Protein AF-A0A8H7L2B5-F1 (afdb_monomer_lite)

Sequence (364 aa):
MVVLREILERISIPSGLNPLDAPEAPASLAQCYTIPYGGFGFISHVLTLYTMYCNASRRRWYAPWMEPKPPKKPGLLERTTPSICKWLYRIIALWAKIAITFALSIYTIYRCHGAYRLLAVWKMMLSCFDGASEGLFEYHKPGKMGTFDKAFFVFQWILLFLPGVGAGIAGIYKLAREYWDESHTLHTVTWVFVGVFSAMVFVTSVAVTIYTLKPRTAKAEVAQEKRNSSSSTHSDDEKRASAADPQAAESQAAGAPPTAVQQEVEALKEDDANPGRLAAVLGLAGGWESLENKAGLNDPGFFKHFVKITVLVLGISLIIAYVLGTAYADWMIGIAAGNVVGVPHERVLGGIYFAAKHLSMLLF

Secondary structure (DSSP, 8-state):
-HHHHHHHHHHS--TTS-TTSS----HHHHHT--S--HHHHHHHHHHHHHHHHHHHTT--TT-TTS--PPPPPPPHHHHHS-HHHHHHHHHHHHHHHHHHHHHHHHHHHHH--HHHHHHHHHHHHHHHHHHHHHHHHHHSPTT---HHHHHHHHHHIIIIIHHHHHHHHHHHHHHHHHHTTT-HHHHHHHHHHHHHHHHHHHHHHHHHHHHHHS---THHHHHHHHHHHHHHTTTTTS--S------------PPPPPPHHHHHHHHTTS-TT-HHHHHHHHHHHHHHHHHHHHHTTTSHHHHHHHHHHHHHHHHHHHHHHHHHHHHHHHHHHHHHTT-TT---SSHHHHHHHHHHHTHHHHH-

Structure (mmCIF, N/CA/C/O backbone):
data_AF-A0A8H7L2B5-F1
#
_entry.id   AF-A0A8H7L2B5-F1
#
loop_
_atom_site.group_PDB
_atom_site.id
_atom_site.type_symbol
_atom_site.label_atom_id
_atom_site.label_alt_id
_atom_site.label_comp_id
_atom_site.label_asym_id
_atom_site.label_entity_id
_atom_site.label_seq_id
_atom_site.pdbx_PDB_ins_code
_atom_site.Cartn_x
_atom_site.Cartn_y
_atom_site.Cartn_z
_atom_site.occupancy
_atom_site.B_iso_or_equiv
_atom_site.auth_seq_id
_atom_site.auth_comp_id
_atom_site.auth_asym_id
_atom_site.auth_atom_id
_atom_site.pdbx_PDB_model_num
ATOM 1 N N . MET A 1 1 ? 17.371 -18.603 4.220 1.00 43.69 1 MET A N 1
ATOM 2 C CA . MET A 1 1 ? 17.866 -18.247 2.869 1.00 43.69 1 MET A CA 1
ATOM 3 C C . MET A 1 1 ? 17.738 -19.390 1.861 1.00 43.69 1 MET A C 1
ATOM 5 O O . MET A 1 1 ? 17.339 -19.100 0.746 1.00 43.69 1 MET A O 1
ATOM 9 N N . VAL A 1 2 ? 17.991 -20.658 2.224 1.00 52.06 2 VAL A N 1
ATOM 10 C CA . VAL A 1 2 ? 17.875 -21.815 1.299 1.00 52.06 2 VAL A CA 1
ATOM 11 C C . VAL A 1 2 ? 16.468 -21.973 0.705 1.00 52.06 2 VAL A C 1
ATOM 13 O O . VAL A 1 2 ? 16.333 -22.034 -0.506 1.00 52.06 2 VAL A O 1
ATOM 16 N N . VAL A 1 3 ? 15.417 -21.900 1.527 1.00 50.34 3 VAL A N 1
ATOM 17 C CA . VAL A 1 3 ? 14.020 -22.021 1.056 1.00 50.34 3 VAL A CA 1
ATOM 18 C C . VAL A 1 3 ? 13.619 -20.886 0.106 1.00 50.34 3 VAL A C 1
ATOM 20 O O . VAL A 1 3 ? 12.914 -21.114 -0.866 1.00 50.34 3 VAL A O 1
ATOM 23 N N . LEU A 1 4 ? 14.101 -19.660 0.342 1.00 43.94 4 LEU A N 1
ATOM 24 C CA . LEU A 1 4 ? 13.825 -18.531 -0.552 1.00 43.94 4 LEU A CA 1
ATOM 25 C C . LEU A 1 4 ? 14.537 -18.709 -1.898 1.00 43.94 4 LEU A C 1
ATOM 27 O O . LEU A 1 4 ? 13.957 -18.395 -2.929 1.00 43.94 4 LEU A O 1
ATOM 31 N N . ARG A 1 5 ? 15.766 -19.241 -1.883 1.00 55.47 5 ARG A N 1
ATOM 32 C CA . ARG A 1 5 ? 16.507 -19.600 -3.096 1.00 55.47 5 ARG A CA 1
ATOM 33 C C . ARG A 1 5 ? 15.780 -20.686 -3.884 1.00 55.47 5 ARG A C 1
ATOM 35 O O . ARG A 1 5 ? 15.627 -20.534 -5.082 1.00 55.47 5 ARG A O 1
ATOM 42 N N . GLU A 1 6 ? 15.283 -21.718 -3.213 1.00 58.97 6 GLU A N 1
ATOM 43 C CA . GLU A 1 6 ? 14.577 -22.831 -3.856 1.00 58.97 6 GLU A CA 1
ATOM 44 C C . GLU A 1 6 ? 13.211 -22.401 -4.419 1.00 58.97 6 GLU A C 1
ATOM 46 O O . GLU A 1 6 ? 12.815 -22.823 -5.501 1.00 58.97 6 GLU A O 1
ATOM 51 N N . ILE A 1 7 ? 12.509 -21.492 -3.733 1.00 54.25 7 ILE A N 1
ATOM 52 C CA . ILE A 1 7 ? 11.292 -20.854 -4.252 1.00 54.25 7 ILE A CA 1
ATOM 53 C C . ILE A 1 7 ? 11.625 -19.951 -5.451 1.00 54.25 7 ILE A C 1
ATOM 55 O O . ILE A 1 7 ? 10.918 -19.998 -6.450 1.00 54.25 7 ILE A O 1
ATOM 59 N N . LEU A 1 8 ? 12.713 -19.173 -5.400 1.00 48.88 8 LEU A N 1
ATOM 60 C CA . LEU A 1 8 ? 13.179 -18.352 -6.527 1.00 48.88 8 LEU A CA 1
ATOM 61 C C . LEU A 1 8 ? 13.622 -19.200 -7.733 1.00 48.88 8 LEU A C 1
ATOM 63 O O . LEU A 1 8 ? 13.327 -18.818 -8.859 1.00 48.88 8 LEU A O 1
ATOM 67 N N . GLU A 1 9 ? 14.259 -20.352 -7.509 1.00 60.88 9 GLU A N 1
ATOM 68 C CA . GLU A 1 9 ? 14.670 -21.316 -8.548 1.00 60.88 9 GLU A CA 1
ATOM 69 C C . GLU A 1 9 ? 13.487 -22.118 -9.121 1.00 60.88 9 GLU A C 1
ATOM 71 O O . GLU A 1 9 ? 13.573 -22.641 -10.226 1.00 60.88 9 GLU A O 1
ATOM 76 N N . ARG A 1 10 ? 12.356 -22.209 -8.410 1.00 55.25 10 ARG A N 1
ATOM 77 C CA . ARG A 1 10 ? 11.117 -22.808 -8.945 1.00 55.25 10 ARG A CA 1
ATOM 78 C C . ARG A 1 10 ? 10.178 -21.789 -9.590 1.00 55.25 10 ARG A C 1
ATOM 80 O O . ARG A 1 10 ? 9.380 -22.166 -10.441 1.00 55.25 10 ARG A O 1
ATOM 87 N N . ILE A 1 11 ? 10.263 -20.517 -9.193 1.00 50.03 11 ILE A N 1
ATOM 88 C CA . ILE A 1 11 ? 9.547 -19.396 -9.827 1.00 50.03 11 ILE A CA 1
ATOM 89 C C . ILE A 1 11 ? 10.318 -18.861 -11.040 1.00 50.03 11 ILE A C 1
ATOM 91 O O . ILE A 1 11 ? 9.715 -18.201 -11.886 1.00 50.03 11 ILE A O 1
ATOM 95 N N . SER A 1 12 ? 11.619 -19.153 -11.177 1.00 45.91 12 SER A N 1
ATOM 96 C CA . SER A 1 12 ? 12.317 -18.941 -12.442 1.00 45.91 12 SER A CA 1
ATOM 97 C C . SER A 1 12 ? 11.640 -19.795 -13.507 1.00 45.91 12 SER A C 1
ATOM 99 O O . SER A 1 12 ? 11.831 -21.008 -13.577 1.00 45.91 12 SER A O 1
ATOM 101 N N . ILE A 1 13 ? 10.783 -19.124 -14.275 1.00 47.31 13 ILE A N 1
ATOM 102 C CA . ILE A 1 13 ? 10.099 -19.612 -15.465 1.00 47.31 13 ILE A CA 1
ATOM 103 C C . ILE A 1 13 ? 11.119 -20.426 -16.269 1.00 47.31 13 ILE A C 1
ATOM 105 O O . ILE A 1 13 ? 12.253 -19.957 -16.409 1.00 47.31 13 ILE A O 1
ATOM 109 N N . PRO A 1 14 ? 10.765 -21.631 -16.758 1.00 44.97 14 PRO A N 1
ATOM 110 C CA . PRO A 1 14 ? 11.681 -22.448 -17.537 1.00 44.97 14 PRO A CA 1
ATOM 111 C C . PRO A 1 14 ? 12.318 -21.580 -18.616 1.00 44.97 14 PRO A C 1
ATOM 113 O O . PRO A 1 14 ? 11.620 -20.993 -19.442 1.00 44.97 14 PRO A O 1
ATOM 116 N N . SER A 1 15 ? 13.646 -21.503 -18.590 1.00 49.53 15 SER A N 1
ATOM 117 C CA . SER A 1 15 ? 14.504 -20.712 -19.480 1.00 49.53 15 SER A CA 1
ATOM 118 C C . SER A 1 15 ? 14.433 -21.142 -20.957 1.00 49.53 15 SER A C 1
ATOM 120 O O . SER A 1 15 ? 15.363 -20.898 -21.716 1.00 49.53 15 SER A O 1
ATOM 122 N N . GLY A 1 16 ? 13.364 -21.839 -21.353 1.00 45.31 16 GLY A N 1
ATOM 123 C CA . GLY A 1 16 ? 13.084 -22.314 -22.703 1.00 45.31 16 GLY A CA 1
ATOM 124 C C . GLY A 1 16 ? 12.285 -21.330 -23.559 1.00 45.31 16 GLY A C 1
ATOM 125 O O . GLY A 1 16 ? 12.020 -21.639 -24.714 1.00 45.31 16 GLY A O 1
ATOM 126 N N . LEU A 1 17 ? 11.915 -20.155 -23.038 1.00 44.19 17 LEU A N 1
ATOM 127 C CA . LEU A 1 17 ? 11.623 -19.019 -23.912 1.00 44.19 17 LEU A CA 1
ATOM 128 C C . LEU A 1 17 ? 12.965 -18.537 -24.455 1.00 44.19 17 LEU A C 1
ATOM 130 O O . LEU A 1 17 ? 13.787 -18.025 -23.693 1.00 44.19 17 LEU A O 1
ATOM 134 N N . ASN A 1 18 ? 13.203 -18.763 -25.749 1.00 49.00 18 ASN A N 1
ATOM 135 C CA . ASN A 1 18 ? 14.369 -18.226 -26.434 1.00 49.00 18 ASN A CA 1
ATOM 136 C C . ASN A 1 18 ? 14.456 -16.724 -26.112 1.00 49.00 18 ASN A C 1
ATOM 138 O O . ASN A 1 18 ? 13.503 -15.996 -26.393 1.00 49.00 18 ASN A O 1
ATOM 142 N N . PRO A 1 19 ? 15.581 -16.233 -25.561 1.00 51.97 19 PRO A N 1
ATOM 143 C CA . PRO A 1 19 ? 15.765 -14.809 -25.277 1.00 51.97 19 PRO A CA 1
ATOM 144 C C . PRO A 1 19 ? 15.636 -13.913 -26.522 1.00 51.97 19 PRO A C 1
ATOM 146 O O . PRO A 1 19 ? 15.605 -12.698 -26.391 1.00 51.97 19 PRO A O 1
ATOM 149 N N . LEU A 1 20 ? 15.577 -14.520 -27.711 1.00 51.91 20 LEU A N 1
ATOM 150 C CA . LEU A 1 20 ? 15.405 -13.890 -29.016 1.00 51.91 20 LEU A CA 1
ATOM 151 C C . LEU A 1 20 ? 13.947 -13.573 -29.390 1.00 51.91 20 LEU A C 1
ATOM 153 O O . LEU A 1 20 ? 13.748 -12.805 -30.324 1.00 51.91 20 LEU A O 1
ATOM 157 N N . ASP A 1 21 ? 12.950 -14.128 -28.691 1.00 51.69 21 ASP A N 1
ATOM 158 C CA . ASP A 1 21 ? 11.531 -13.951 -29.053 1.00 51.69 21 ASP A CA 1
ATOM 159 C C . ASP A 1 21 ? 10.798 -12.931 -28.166 1.00 51.69 21 ASP A C 1
ATOM 161 O O . ASP A 1 21 ? 9.653 -12.571 -28.443 1.00 51.69 21 ASP A O 1
ATOM 165 N N . ALA A 1 22 ? 11.441 -12.441 -27.100 1.00 50.19 22 ALA A N 1
ATOM 166 C CA . ALA A 1 22 ? 10.951 -11.257 -26.413 1.00 50.19 22 ALA A CA 1
ATOM 167 C C . ALA A 1 22 ? 11.341 -10.042 -27.268 1.00 50.19 22 ALA A C 1
ATOM 169 O O . ALA A 1 22 ? 12.532 -9.898 -27.559 1.00 50.19 22 ALA A O 1
ATOM 170 N N . PRO A 1 23 ? 10.398 -9.171 -27.674 1.00 48.97 23 PRO A N 1
ATOM 171 C CA . PRO A 1 23 ? 10.771 -7.888 -28.250 1.00 48.97 23 PRO A CA 1
ATOM 172 C C . PRO A 1 23 ? 11.789 -7.250 -27.307 1.00 48.97 23 PRO A C 1
ATOM 174 O O . PRO A 1 23 ? 11.582 -7.258 -26.089 1.00 48.97 23 PRO A O 1
ATOM 177 N N . GLU A 1 24 ? 12.924 -6.791 -27.846 1.00 50.09 24 GLU A N 1
ATOM 178 C CA . GLU A 1 24 ? 13.923 -6.041 -27.089 1.00 50.09 24 GLU A CA 1
ATOM 179 C C . GLU A 1 24 ? 13.272 -4.735 -26.625 1.00 50.09 24 GLU A C 1
ATOM 181 O O . GLU A 1 24 ? 13.478 -3.659 -27.185 1.00 50.09 24 GLU A O 1
ATOM 186 N N . ALA A 1 25 ? 12.454 -4.827 -25.578 1.00 53.19 25 ALA A N 1
ATOM 187 C CA . ALA A 1 25 ? 12.104 -3.708 -24.746 1.00 53.19 25 ALA A CA 1
ATOM 188 C C . ALA A 1 25 ? 13.444 -3.084 -24.377 1.00 53.19 25 ALA A C 1
ATOM 190 O O . ALA A 1 25 ? 14.306 -3.802 -23.854 1.00 53.19 25 ALA A O 1
ATOM 191 N N . PRO A 1 26 ? 13.688 -1.810 -24.721 1.00 60.72 26 PRO A N 1
ATOM 192 C CA . PRO A 1 26 ? 15.012 -1.237 -24.617 1.00 60.72 26 PRO A CA 1
ATOM 193 C C . PRO A 1 26 ? 15.438 -1.363 -23.159 1.00 60.72 26 PRO A C 1
ATOM 195 O O . PRO A 1 26 ? 14.948 -0.639 -22.293 1.00 60.72 26 PRO A O 1
ATOM 198 N N . ALA A 1 27 ? 16.330 -2.318 -22.872 1.00 62.91 27 ALA A N 1
ATOM 199 C CA . ALA A 1 27 ? 16.740 -2.661 -21.512 1.00 62.91 27 ALA A CA 1
ATOM 200 C C . ALA A 1 27 ? 17.286 -1.427 -20.769 1.00 62.91 27 ALA A C 1
ATOM 202 O O . ALA A 1 27 ? 17.284 -1.366 -19.539 1.00 62.91 27 ALA A O 1
ATOM 203 N N . SER A 1 28 ? 17.691 -0.405 -21.529 1.00 70.38 28 SER A N 1
ATOM 204 C CA . SER A 1 28 ? 18.059 0.927 -21.066 1.00 70.38 28 SER A CA 1
ATOM 205 C C . SER A 1 28 ? 16.967 1.640 -20.255 1.00 70.38 28 SER A C 1
ATOM 207 O O . SER A 1 28 ? 17.304 2.390 -19.339 1.00 70.38 28 SER A O 1
ATOM 209 N N . LEU A 1 29 ? 15.677 1.403 -20.518 1.00 68.75 29 LEU A N 1
ATOM 210 C CA . LEU A 1 29 ? 14.587 2.117 -19.849 1.00 68.75 29 LEU A CA 1
ATOM 211 C C . LEU A 1 29 ? 14.371 1.626 -18.409 1.00 68.75 29 LEU A C 1
ATOM 213 O O . LEU A 1 29 ? 14.116 2.431 -17.519 1.00 68.75 29 LEU A O 1
ATOM 217 N N . ALA A 1 30 ? 14.556 0.331 -18.145 1.00 78.94 30 ALA A N 1
ATOM 218 C CA . ALA A 1 30 ? 14.490 -0.218 -16.790 1.00 78.94 30 ALA A CA 1
ATOM 219 C C . ALA A 1 30 ? 15.776 0.020 -15.977 1.00 78.94 30 ALA A C 1
ATOM 221 O O . ALA A 1 30 ? 15.739 0.049 -14.746 1.00 78.94 30 ALA A O 1
ATOM 222 N N . GLN A 1 31 ? 16.917 0.227 -16.645 1.00 87.50 31 GLN A N 1
ATOM 223 C CA . GLN A 1 31 ? 18.208 0.466 -15.987 1.00 87.50 31 GLN A CA 1
ATOM 224 C C . GLN A 1 31 ? 18.253 1.772 -15.182 1.00 87.50 31 GLN A C 1
ATOM 226 O O . GLN A 1 31 ? 19.031 1.868 -14.235 1.00 87.50 31 GLN A O 1
ATOM 231 N N . CYS A 1 32 ? 17.417 2.764 -15.510 1.00 92.88 32 CYS A N 1
ATOM 232 C CA . CYS A 1 32 ? 17.347 4.011 -14.747 1.00 92.88 32 CYS A CA 1
ATOM 233 C C . CYS A 1 32 ? 16.634 3.854 -13.389 1.00 92.88 32 CYS A C 1
ATOM 235 O O . CYS A 1 32 ? 16.792 4.715 -12.520 1.00 92.88 32 CYS A O 1
ATOM 237 N N . TYR A 1 33 ? 15.829 2.797 -13.205 1.00 93.81 33 TYR A N 1
ATOM 238 C CA . TYR A 1 33 ? 14.957 2.636 -12.043 1.00 93.81 33 TYR A CA 1
ATOM 239 C C . TYR A 1 33 ? 15.705 1.957 -10.890 1.00 93.81 33 TYR A C 1
ATOM 241 O O . TYR A 1 33 ? 16.010 0.764 -10.939 1.00 93.81 33 TYR A O 1
ATOM 249 N N . THR A 1 34 ? 16.020 2.720 -9.839 1.00 94.88 34 THR A N 1
ATOM 250 C CA . THR A 1 34 ? 16.876 2.245 -8.733 1.00 94.88 34 THR A CA 1
ATOM 251 C C . THR A 1 34 ? 16.109 1.707 -7.531 1.00 94.88 34 THR A C 1
ATOM 253 O O . THR A 1 34 ? 16.689 1.034 -6.678 1.00 94.88 34 THR A O 1
ATOM 256 N N . ILE A 1 35 ? 14.807 1.981 -7.453 1.00 95.25 35 ILE A N 1
ATOM 257 C CA . ILE A 1 35 ? 13.937 1.509 -6.373 1.00 95.25 35 ILE A CA 1
ATOM 258 C C . ILE A 1 35 ? 13.653 0.011 -6.581 1.00 95.25 35 ILE A C 1
ATOM 260 O O . ILE A 1 35 ? 13.413 -0.391 -7.716 1.00 95.25 35 ILE A O 1
ATOM 264 N N . PRO A 1 36 ? 13.642 -0.829 -5.529 1.00 94.50 36 PRO A N 1
ATOM 265 C CA . PRO A 1 36 ? 13.286 -2.241 -5.655 1.00 94.50 36 PRO A CA 1
ATOM 266 C C . PRO A 1 36 ? 11.904 -2.448 -6.293 1.00 94.50 36 PRO A C 1
ATOM 268 O O . PRO 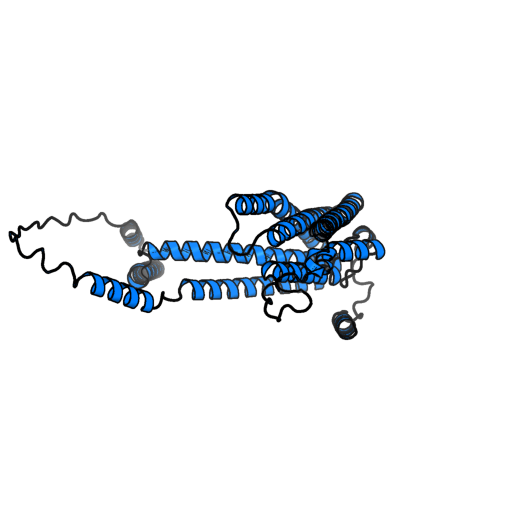A 1 36 ? 10.929 -1.813 -5.890 1.00 94.50 36 PRO A O 1
ATOM 271 N N . TYR A 1 37 ? 11.829 -3.377 -7.242 1.00 95.50 37 TYR A N 1
ATOM 272 C CA . TYR A 1 37 ? 10.611 -3.791 -7.947 1.00 95.50 37 TYR A CA 1
ATOM 273 C C . TYR A 1 37 ? 10.542 -5.323 -8.010 1.00 95.50 37 TYR A C 1
ATOM 275 O O . TYR A 1 37 ? 11.292 -5.997 -7.305 1.00 95.50 37 TYR A O 1
ATOM 283 N N . GLY A 1 38 ? 9.630 -5.893 -8.797 1.00 95.19 38 GLY A N 1
ATOM 284 C CA . GLY A 1 38 ? 9.459 -7.337 -8.953 1.00 95.19 38 GLY A CA 1
ATOM 285 C C . GLY A 1 38 ? 9.248 -8.055 -7.618 1.00 95.19 38 GLY A C 1
ATOM 286 O O . GLY A 1 38 ? 8.590 -7.542 -6.708 1.00 95.19 38 GLY A O 1
ATOM 287 N N . GLY A 1 39 ? 9.864 -9.227 -7.475 1.00 94.62 39 GLY A N 1
ATOM 288 C CA . GLY A 1 39 ? 9.849 -10.002 -6.235 1.00 94.62 39 GLY A CA 1
ATOM 289 C C . GLY A 1 39 ? 10.438 -9.253 -5.031 1.00 94.62 39 GLY A C 1
ATOM 290 O O . GLY A 1 39 ? 9.865 -9.301 -3.942 1.00 94.62 39 GLY A O 1
ATOM 291 N N . PHE A 1 40 ? 11.540 -8.514 -5.203 1.00 94.94 40 PHE A N 1
ATOM 292 C CA . PHE A 1 40 ? 12.141 -7.722 -4.117 1.00 94.94 40 PHE A CA 1
ATOM 293 C C . PHE A 1 40 ? 11.238 -6.576 -3.647 1.00 94.94 40 PHE A C 1
ATOM 295 O O . PHE A 1 40 ? 11.085 -6.360 -2.440 1.00 94.94 40 PHE A O 1
ATOM 302 N N . GLY A 1 41 ? 10.617 -5.862 -4.585 1.00 94.44 41 GLY A N 1
ATOM 303 C CA . GLY A 1 41 ? 9.620 -4.832 -4.305 1.00 94.44 41 GLY A CA 1
ATOM 304 C C . GLY A 1 41 ? 8.421 -5.415 -3.560 1.00 94.44 41 GLY A C 1
ATOM 305 O O . GLY A 1 41 ? 8.047 -4.907 -2.500 1.00 94.44 41 GLY A O 1
ATOM 306 N N . PHE A 1 42 ? 7.899 -6.551 -4.028 1.00 94.75 42 PHE A N 1
ATOM 307 C CA . PHE A 1 42 ? 6.806 -7.262 -3.370 1.00 94.75 42 PHE A CA 1
ATOM 308 C C . PHE A 1 42 ? 7.145 -7.650 -1.922 1.00 94.75 42 PHE A C 1
ATOM 310 O O . PHE A 1 42 ? 6.401 -7.305 -1.002 1.00 94.75 42 PHE A O 1
ATOM 317 N N . ILE A 1 43 ? 8.297 -8.295 -1.694 1.00 94.94 43 ILE A N 1
ATOM 318 C CA . ILE A 1 43 ? 8.771 -8.649 -0.345 1.00 94.94 43 ILE A CA 1
ATOM 319 C C . ILE A 1 43 ? 8.876 -7.395 0.522 1.00 94.94 43 ILE A C 1
ATOM 321 O O . ILE A 1 43 ? 8.446 -7.405 1.676 1.00 94.94 43 ILE A O 1
ATOM 325 N N . SER A 1 44 ? 9.392 -6.296 -0.034 1.00 93.88 44 SER A N 1
ATOM 326 C CA . SER A 1 44 ? 9.445 -5.026 0.679 1.00 93.88 44 SER A CA 1
ATOM 327 C C . SER A 1 44 ? 8.057 -4.539 1.101 1.00 93.88 44 SER A C 1
ATOM 329 O O . SER A 1 44 ? 7.937 -4.018 2.203 1.00 93.88 44 SER A O 1
ATOM 331 N N . HIS A 1 45 ? 7.014 -4.674 0.281 1.00 91.94 45 HIS A N 1
ATOM 332 C CA . HIS A 1 45 ? 5.660 -4.253 0.670 1.00 91.94 45 HIS A CA 1
ATOM 333 C C . HIS A 1 45 ? 5.076 -5.155 1.754 1.00 91.94 45 HIS A C 1
ATOM 335 O O . HIS A 1 45 ? 4.542 -4.648 2.740 1.00 91.94 45 HIS A O 1
ATOM 341 N N . VAL A 1 46 ? 5.242 -6.475 1.631 1.00 92.06 46 VAL A N 1
ATOM 342 C CA . VAL A 1 46 ? 4.808 -7.437 2.658 1.00 92.06 46 VAL A CA 1
ATOM 343 C C . VAL A 1 46 ? 5.456 -7.116 4.004 1.00 92.06 46 VAL A C 1
ATOM 345 O O . VAL A 1 46 ? 4.774 -7.054 5.024 1.00 92.06 46 VAL A O 1
ATOM 348 N N . LEU A 1 47 ? 6.760 -6.843 4.001 1.00 93.56 47 LEU A N 1
ATOM 349 C CA . LEU A 1 47 ? 7.517 -6.460 5.187 1.00 93.56 47 LEU A CA 1
ATOM 350 C C . LEU A 1 47 ? 7.032 -5.138 5.805 1.00 93.56 47 LEU A C 1
ATOM 352 O O . LEU A 1 47 ? 6.897 -5.040 7.027 1.00 93.56 47 LEU A O 1
ATOM 356 N N . THR A 1 48 ? 6.717 -4.134 4.986 1.00 91.50 48 THR A N 1
ATOM 357 C CA . THR A 1 48 ? 6.161 -2.866 5.477 1.00 91.50 48 THR A CA 1
ATOM 358 C C . THR A 1 48 ? 4.795 -3.074 6.131 1.00 91.50 48 THR A C 1
ATOM 360 O O . THR A 1 48 ? 4.594 -2.639 7.263 1.00 91.50 48 THR A O 1
ATOM 363 N N . LEU A 1 49 ? 3.884 -3.810 5.486 1.00 89.62 49 LEU A N 1
ATOM 364 C CA . LEU A 1 49 ? 2.560 -4.111 6.046 1.00 89.62 49 LEU A CA 1
ATOM 365 C C . LEU A 1 49 ? 2.652 -4.929 7.330 1.00 89.62 49 LEU A C 1
ATOM 367 O O . LEU A 1 49 ? 1.948 -4.659 8.301 1.00 89.62 49 LEU A O 1
ATOM 371 N N . TYR A 1 50 ? 3.561 -5.898 7.354 1.00 91.94 50 TYR A N 1
ATOM 372 C CA . TYR A 1 50 ? 3.846 -6.693 8.534 1.00 91.94 50 TYR A CA 1
ATOM 373 C C . TYR A 1 50 ? 4.340 -5.831 9.705 1.00 91.94 50 TYR A C 1
ATOM 375 O O . TYR A 1 50 ? 3.874 -5.991 10.835 1.00 91.94 50 TYR A O 1
ATOM 383 N N . THR A 1 51 ? 5.223 -4.869 9.435 1.00 90.50 51 THR A N 1
ATOM 384 C CA . THR A 1 51 ? 5.731 -3.924 10.442 1.00 90.50 51 THR A CA 1
ATOM 385 C C . THR A 1 51 ? 4.629 -3.007 10.949 1.00 90.50 51 THR A C 1
ATOM 387 O O . THR A 1 51 ? 4.471 -2.856 12.159 1.00 90.50 51 THR A O 1
ATOM 390 N N . MET A 1 52 ? 3.810 -2.454 10.050 1.00 86.69 52 MET A N 1
ATOM 391 C CA . MET A 1 52 ? 2.646 -1.647 10.422 1.00 86.69 52 MET A CA 1
ATOM 392 C C . MET A 1 52 ? 1.670 -2.437 11.298 1.00 86.69 52 MET A C 1
ATOM 394 O O . MET A 1 52 ? 1.231 -1.931 12.330 1.00 86.69 52 MET A O 1
ATOM 398 N N . TYR A 1 53 ? 1.379 -3.691 10.943 1.00 88.88 53 TYR A N 1
ATOM 399 C CA . TYR A 1 53 ? 0.532 -4.577 11.740 1.00 88.88 53 TYR A CA 1
ATOM 400 C C . TYR A 1 53 ? 1.116 -4.839 13.135 1.00 88.88 53 TYR A C 1
ATOM 402 O O . TYR A 1 53 ? 0.401 -4.731 14.137 1.00 88.88 53 TYR A O 1
ATOM 410 N N . CYS A 1 54 ? 2.413 -5.152 13.220 1.00 90.44 54 CYS A N 1
ATOM 411 C CA . CYS A 1 54 ? 3.097 -5.376 14.492 1.00 90.44 54 CYS A CA 1
ATOM 412 C C . CYS A 1 54 ? 3.074 -4.114 15.365 1.00 90.44 54 CYS A C 1
ATOM 414 O O . CYS A 1 54 ? 2.700 -4.191 16.538 1.00 90.44 54 CYS A O 1
ATOM 416 N N . ASN A 1 55 ? 3.358 -2.948 14.779 1.00 84.81 55 ASN A N 1
ATOM 417 C CA . ASN A 1 55 ? 3.328 -1.656 15.461 1.00 84.81 55 ASN A CA 1
ATOM 418 C C . ASN A 1 55 ? 1.923 -1.314 15.972 1.00 84.81 55 ASN A C 1
ATOM 420 O O . ASN A 1 55 ? 1.758 -0.998 17.154 1.00 84.81 55 ASN A O 1
ATOM 424 N N . ALA A 1 56 ? 0.900 -1.457 15.124 1.00 84.44 56 ALA A N 1
ATOM 425 C CA . ALA A 1 56 ? -0.497 -1.232 15.491 1.00 84.44 56 ALA A CA 1
ATOM 426 C C . ALA A 1 56 ? -0.957 -2.179 16.613 1.00 84.44 56 ALA A C 1
ATOM 428 O O . ALA A 1 56 ? -1.676 -1.772 17.527 1.00 84.44 56 ALA A O 1
ATOM 429 N N . SER A 1 57 ? -0.480 -3.425 16.591 1.00 86.69 57 SER A N 1
ATOM 430 C CA . SER A 1 57 ? -0.803 -4.449 17.590 1.00 86.69 57 SER A CA 1
ATOM 431 C C . SER A 1 57 ? 0.088 -4.403 18.838 1.00 86.69 57 SER A C 1
ATOM 433 O O . SER A 1 57 ? -0.091 -5.226 19.737 1.00 86.69 57 SER A O 1
ATOM 435 N N . ARG A 1 58 ? 1.059 -3.475 18.908 1.00 85.81 58 ARG A N 1
ATOM 436 C CA . ARG A 1 58 ? 2.095 -3.400 19.961 1.00 85.81 58 ARG A CA 1
ATOM 437 C C . ARG A 1 58 ? 2.848 -4.727 20.153 1.00 85.81 58 ARG A C 1
ATOM 439 O O . ARG A 1 58 ? 3.238 -5.076 21.269 1.00 85.81 58 ARG A O 1
ATOM 446 N N . ARG A 1 59 ? 3.044 -5.474 19.066 1.00 89.69 59 ARG A N 1
ATOM 447 C CA . ARG A 1 59 ? 3.786 -6.737 19.045 1.00 89.69 59 ARG A CA 1
ATOM 448 C C . ARG A 1 59 ? 5.161 -6.523 18.431 1.00 89.69 59 ARG A C 1
ATOM 450 O O . ARG A 1 59 ? 5.352 -5.633 17.610 1.00 89.69 59 ARG A O 1
ATOM 457 N N . ARG A 1 60 ? 6.121 -7.351 18.833 1.00 89.81 60 ARG A N 1
ATOM 458 C CA . ARG A 1 60 ? 7.471 -7.314 18.262 1.00 89.81 60 ARG A CA 1
ATOM 459 C C . ARG A 1 60 ? 7.458 -8.012 16.910 1.00 89.81 60 ARG A C 1
ATOM 461 O O . ARG A 1 60 ? 6.932 -9.119 16.808 1.00 89.81 60 ARG A O 1
ATOM 468 N N . TRP A 1 61 ? 8.069 -7.404 15.902 1.00 91.50 61 TRP A N 1
ATOM 469 C CA . TRP A 1 61 ? 8.085 -7.942 14.538 1.00 91.50 61 TRP A CA 1
ATOM 470 C C . TRP A 1 61 ? 8.803 -9.296 14.436 1.00 91.50 61 TRP A C 1
ATOM 472 O O . TRP A 1 61 ? 8.472 -10.096 13.576 1.00 91.50 61 TRP A O 1
ATOM 482 N N . TYR A 1 62 ? 9.752 -9.622 15.312 1.00 92.25 62 TYR A N 1
ATOM 483 C CA . TYR A 1 62 ? 10.400 -10.941 15.294 1.00 92.25 62 TYR A CA 1
ATOM 484 C C . TYR A 1 62 ? 9.612 -12.023 16.056 1.00 92.25 62 TYR A C 1
ATOM 486 O O . TYR A 1 62 ? 9.980 -13.194 16.013 1.00 92.25 62 TYR A O 1
ATOM 494 N N . ALA A 1 63 ? 8.550 -11.650 16.781 1.00 92.81 63 ALA A N 1
ATOM 495 C CA . ALA A 1 63 ? 7.736 -12.568 17.577 1.00 92.81 63 ALA A CA 1
ATOM 496 C C . ALA A 1 63 ? 6.267 -12.094 17.679 1.00 92.81 63 ALA A C 1
ATOM 498 O O . ALA A 1 63 ? 5.768 -11.845 18.782 1.00 92.81 63 ALA A O 1
ATOM 499 N N . PRO A 1 64 ? 5.543 -11.970 16.550 1.00 91.44 64 PRO A N 1
ATOM 500 C CA . PRO A 1 64 ? 4.187 -11.423 16.504 1.00 91.44 64 PRO A CA 1
ATOM 501 C C . PRO A 1 64 ? 3.155 -12.325 17.186 1.00 91.44 64 PRO A C 1
ATOM 503 O O . PRO A 1 64 ? 2.048 -11.880 17.456 1.00 91.44 64 PRO A O 1
ATOM 506 N N . TRP A 1 65 ? 3.460 -13.593 17.458 1.00 92.94 65 TRP A N 1
ATOM 507 C CA . TRP A 1 65 ? 2.563 -14.513 18.168 1.00 92.94 65 TRP A CA 1
ATOM 508 C C . TRP A 1 65 ? 2.658 -14.386 19.689 1.00 92.94 65 TRP A C 1
ATOM 510 O O . TRP A 1 65 ? 1.757 -14.841 20.386 1.00 92.94 65 TRP A O 1
ATOM 520 N N . MET A 1 66 ? 3.716 -13.766 20.222 1.00 91.81 66 MET A N 1
ATOM 521 C CA . MET A 1 66 ? 3.840 -13.586 21.665 1.00 91.81 66 MET A CA 1
ATOM 522 C C . MET A 1 66 ? 2.855 -12.525 22.148 1.00 91.81 66 MET A C 1
ATOM 524 O O . MET A 1 66 ? 2.745 -11.443 21.563 1.00 91.81 66 MET A O 1
ATOM 528 N N . GLU A 1 67 ? 2.151 -12.830 23.237 1.00 89.56 67 GLU A N 1
ATOM 529 C CA . GLU A 1 67 ? 1.293 -11.851 23.892 1.00 89.56 67 GLU A CA 1
ATOM 530 C C . GLU A 1 67 ? 2.120 -10.629 24.316 1.00 89.56 67 GLU A C 1
ATOM 532 O O . GLU A 1 67 ? 3.250 -10.786 24.806 1.00 89.56 67 GLU A O 1
ATOM 537 N N . PRO A 1 68 ? 1.587 -9.404 24.142 1.00 86.06 68 PRO A N 1
ATOM 538 C CA . PRO A 1 68 ? 2.250 -8.208 24.626 1.00 86.06 68 PRO A CA 1
ATOM 539 C C . PRO A 1 68 ? 2.416 -8.328 26.140 1.00 86.06 68 PRO A C 1
ATOM 541 O O . PRO A 1 68 ? 1.451 -8.223 26.897 1.00 86.06 68 PRO A O 1
ATOM 544 N N . LYS A 1 69 ? 3.646 -8.571 26.601 1.00 84.06 69 LYS A N 1
ATOM 545 C CA . LYS A 1 69 ? 3.920 -8.568 28.038 1.00 84.06 69 LYS A CA 1
ATOM 546 C C . LYS A 1 69 ? 3.616 -7.160 28.554 1.00 84.06 69 LYS A C 1
ATOM 548 O O . LYS A 1 69 ? 4.090 -6.198 27.937 1.00 84.06 69 LYS A O 1
ATOM 553 N N . PRO A 1 70 ? 2.857 -7.011 29.656 1.00 81.25 70 PRO A N 1
ATOM 554 C CA . PRO A 1 70 ? 2.653 -5.701 30.253 1.00 81.25 70 PRO A CA 1
ATOM 555 C C . PRO A 1 70 ? 4.027 -5.068 30.501 1.00 81.25 70 PRO A C 1
ATOM 557 O O . PRO A 1 70 ? 4.965 -5.792 30.864 1.00 81.25 70 PRO A O 1
ATOM 560 N N . PRO A 1 71 ? 4.185 -3.753 30.261 1.00 76.00 71 PRO A N 1
ATOM 561 C CA . PRO A 1 71 ? 5.471 -3.098 30.434 1.00 76.00 71 PRO A CA 1
ATOM 562 C C . PRO A 1 71 ? 5.962 -3.390 31.852 1.00 76.00 71 PRO A C 1
ATOM 564 O O . PRO A 1 71 ? 5.286 -3.060 32.830 1.00 76.00 71 PRO A O 1
ATOM 567 N N . LYS A 1 72 ? 7.111 -4.071 31.966 1.00 79.62 72 LYS A N 1
ATOM 568 C CA . LYS A 1 72 ? 7.746 -4.279 33.269 1.00 79.62 72 LYS A CA 1
ATOM 569 C C . LYS A 1 72 ? 7.960 -2.897 33.878 1.00 79.62 72 LYS A C 1
ATOM 571 O O . LYS A 1 72 ? 8.346 -1.970 33.167 1.00 79.62 72 LYS A O 1
ATOM 576 N N . LYS A 1 73 ? 7.692 -2.749 35.180 1.00 81.31 73 LYS A N 1
ATOM 577 C CA . LYS A 1 73 ? 8.056 -1.518 35.891 1.00 81.31 73 LYS A CA 1
ATOM 578 C C . LYS A 1 73 ? 9.544 -1.273 35.604 1.00 81.31 73 LYS A C 1
ATOM 580 O O . LYS A 1 73 ? 10.319 -2.213 35.798 1.00 81.31 73 LYS A O 1
ATOM 585 N N . PRO A 1 74 ? 9.922 -0.096 35.077 1.00 77.19 74 PRO A N 1
ATOM 586 C CA . PRO A 1 74 ? 11.290 0.147 34.642 1.00 77.19 74 PRO A CA 1
ATOM 587 C C . PRO A 1 74 ? 12.229 -0.138 35.814 1.00 77.19 74 PRO A C 1
ATOM 589 O O . PRO A 1 74 ? 12.040 0.395 36.910 1.00 77.19 74 PRO A O 1
ATOM 592 N N . GLY A 1 75 ? 13.193 -1.036 35.602 1.00 81.62 75 GLY A N 1
ATOM 593 C CA . GLY A 1 75 ? 14.212 -1.335 36.605 1.00 81.62 75 GLY A CA 1
ATOM 594 C C . GLY A 1 75 ? 15.076 -0.102 36.882 1.00 81.62 75 GLY A C 1
ATOM 595 O O . GLY A 1 75 ? 15.095 0.839 36.088 1.00 81.62 75 GLY A O 1
ATOM 596 N N . LEU A 1 76 ? 15.833 -0.106 37.984 1.00 79.81 76 LEU A N 1
ATOM 597 C CA . LEU A 1 76 ? 16.689 1.028 38.372 1.00 79.81 76 LEU A CA 1
ATOM 598 C C . LEU A 1 76 ? 17.648 1.459 37.238 1.00 79.81 76 LEU A C 1
ATOM 600 O O . LEU A 1 76 ? 17.870 2.648 37.042 1.00 79.81 76 LEU A O 1
ATOM 604 N N . LEU A 1 77 ? 18.137 0.494 36.447 1.00 69.44 77 LEU A N 1
ATOM 605 C CA . LEU A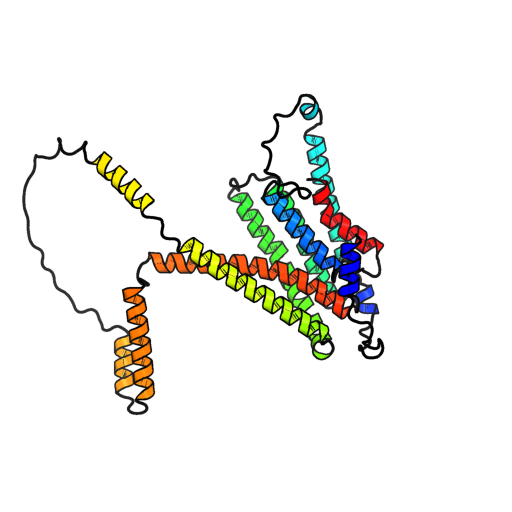 1 77 ? 19.026 0.713 35.297 1.00 69.44 77 LEU A CA 1
ATOM 606 C C . LEU A 1 77 ? 18.297 1.239 34.042 1.00 69.44 77 LEU A C 1
ATOM 608 O O . LEU A 1 77 ? 18.844 1.999 33.248 1.00 69.44 77 LEU A O 1
ATOM 612 N N . GLU A 1 78 ? 17.032 0.860 33.849 1.00 68.62 78 GLU A N 1
ATOM 613 C CA . GLU A 1 78 ? 16.223 1.384 32.741 1.00 68.62 78 GLU A CA 1
ATOM 614 C C . GLU A 1 78 ? 15.740 2.813 33.031 1.00 68.62 78 GLU A C 1
ATOM 616 O O . GLU A 1 78 ? 15.436 3.569 32.112 1.00 68.62 78 GLU A O 1
ATOM 621 N N . ARG A 1 79 ? 15.752 3.208 34.311 1.00 68.75 79 ARG A N 1
ATOM 622 C CA . ARG A 1 79 ? 15.532 4.585 34.758 1.00 68.75 79 ARG A CA 1
ATOM 623 C C . ARG A 1 79 ? 16.718 5.507 34.451 1.00 68.75 79 ARG A C 1
ATOM 625 O O . ARG A 1 79 ? 16.500 6.703 34.291 1.00 68.75 79 ARG A O 1
ATOM 632 N N . THR A 1 80 ? 17.943 4.975 34.376 1.00 65.06 80 THR A N 1
ATOM 633 C CA . THR A 1 80 ? 19.163 5.769 34.140 1.00 65.06 80 THR A CA 1
ATOM 634 C C . THR A 1 80 ? 19.538 5.902 32.670 1.00 65.06 80 THR A C 1
ATOM 636 O O . THR A 1 80 ? 20.223 6.860 32.322 1.00 65.06 80 THR A O 1
ATOM 639 N N . THR A 1 81 ? 19.062 5.019 31.782 1.00 63.97 81 THR A N 1
ATOM 640 C CA . THR A 1 81 ? 19.170 5.297 30.341 1.00 63.97 81 THR A CA 1
ATOM 641 C C . THR A 1 81 ? 18.217 6.451 30.024 1.00 63.97 81 THR A C 1
ATOM 643 O O . THR A 1 81 ? 17.010 6.285 30.230 1.00 63.97 81 THR A O 1
ATOM 646 N N . PRO A 1 82 ? 18.686 7.617 29.540 1.00 69.00 82 PRO A N 1
ATOM 647 C CA . PRO A 1 82 ? 17.803 8.753 29.341 1.00 69.00 82 PRO A CA 1
ATOM 648 C C . PRO A 1 82 ? 16.728 8.355 28.334 1.00 69.00 82 PRO A C 1
ATOM 650 O O . PRO A 1 82 ? 17.037 8.007 27.194 1.00 69.00 82 PRO A O 1
ATOM 653 N N . SER A 1 83 ? 15.457 8.427 28.736 1.00 81.19 83 SER A N 1
ATOM 654 C CA . SER A 1 83 ? 14.305 8.298 27.826 1.00 81.19 83 SER A CA 1
ATOM 655 C C . SER A 1 83 ? 14.493 9.165 26.564 1.00 81.19 83 SER A C 1
ATOM 657 O O . SER A 1 83 ? 14.135 8.774 25.454 1.00 81.19 83 SER A O 1
ATOM 659 N N . ILE A 1 84 ? 15.189 10.293 26.737 1.00 84.88 84 ILE A N 1
ATOM 660 C CA . ILE A 1 84 ? 15.622 11.229 25.701 1.00 84.88 84 ILE A CA 1
ATOM 661 C C . ILE A 1 84 ? 16.503 10.564 24.630 1.00 84.88 84 ILE A C 1
ATOM 663 O O . ILE A 1 84 ? 16.260 10.788 23.453 1.00 84.88 84 ILE A O 1
ATOM 667 N N . CYS A 1 85 ? 17.479 9.716 24.978 1.00 88.38 85 CYS A N 1
ATOM 668 C CA . CYS A 1 85 ? 18.358 9.076 23.988 1.00 88.38 85 CYS A CA 1
ATOM 669 C C . CYS A 1 85 ? 17.593 8.095 23.090 1.00 88.38 85 CYS A C 1
ATOM 671 O O . CYS A 1 85 ? 17.774 8.109 21.875 1.00 88.38 85 CYS A O 1
ATOM 673 N N . LYS A 1 86 ? 16.700 7.276 23.670 1.00 85.19 86 LYS A N 1
ATOM 674 C CA . LYS A 1 86 ? 15.839 6.364 22.893 1.00 85.19 86 LYS A CA 1
ATOM 675 C C . LYS A 1 86 ? 14.891 7.149 21.981 1.00 85.19 86 LYS A C 1
ATOM 677 O O . LYS A 1 86 ? 14.691 6.762 20.833 1.00 85.19 86 LYS A O 1
ATOM 682 N N . TRP A 1 87 ? 14.327 8.251 22.480 1.00 86.75 87 TRP A N 1
ATOM 683 C CA . TRP A 1 87 ? 13.467 9.136 21.695 1.00 86.75 87 TRP A CA 1
ATOM 684 C C . TRP A 1 87 ? 14.229 9.814 20.545 1.00 86.75 87 TRP A C 1
ATOM 686 O O . TRP A 1 87 ? 13.785 9.732 19.404 1.00 86.75 87 TRP A O 1
ATOM 696 N N . LEU A 1 88 ? 15.407 10.390 20.810 1.00 89.50 88 LEU A N 1
ATOM 697 C CA . LEU A 1 88 ? 16.261 11.002 19.786 1.00 89.50 88 LEU A CA 1
ATOM 698 C C . LEU A 1 88 ? 16.667 9.992 18.715 1.00 89.50 88 LEU A C 1
ATOM 700 O O . LEU A 1 88 ? 16.571 10.296 17.533 1.00 89.50 88 LEU A O 1
ATOM 704 N N . TYR A 1 89 ? 17.065 8.780 19.108 1.00 88.69 89 TYR A N 1
ATOM 705 C CA . TYR A 1 89 ? 17.421 7.725 18.161 1.00 88.69 89 TYR A CA 1
ATOM 706 C C . TYR A 1 89 ? 16.260 7.373 17.220 1.00 88.69 89 TYR A C 1
ATOM 708 O O . TYR A 1 89 ? 16.463 7.266 16.013 1.00 88.69 89 TYR A O 1
ATOM 716 N N . ARG A 1 90 ? 15.032 7.267 17.746 1.00 88.81 90 ARG A N 1
ATOM 717 C CA . ARG A 1 90 ? 13.825 7.007 16.943 1.00 88.81 90 ARG A CA 1
ATOM 718 C C . ARG A 1 90 ? 13.520 8.140 15.972 1.00 88.81 90 ARG A C 1
ATOM 720 O O . ARG A 1 90 ? 13.275 7.877 14.801 1.00 88.81 90 ARG A O 1
ATOM 727 N N . ILE A 1 91 ? 13.601 9.386 16.440 1.00 89.38 91 ILE A N 1
ATOM 728 C CA . ILE A 1 91 ? 13.437 10.572 15.593 1.00 89.38 91 ILE A CA 1
ATOM 729 C C . ILE A 1 91 ? 14.492 10.580 14.481 1.00 89.38 91 ILE A C 1
ATOM 731 O O . ILE A 1 91 ? 14.138 10.702 13.313 1.00 89.38 91 ILE A O 1
ATOM 735 N N . ILE A 1 92 ? 15.771 10.388 14.814 1.00 91.62 92 ILE A N 1
ATOM 736 C CA . ILE A 1 92 ? 16.869 10.362 13.836 1.00 91.62 92 ILE A CA 1
ATOM 737 C C . ILE A 1 92 ? 16.659 9.248 12.811 1.00 91.62 92 ILE A C 1
ATOM 739 O O . ILE A 1 92 ? 16.799 9.491 11.617 1.00 91.62 92 ILE A O 1
ATOM 743 N N . ALA A 1 93 ? 16.295 8.043 13.247 1.00 90.44 93 ALA A N 1
ATOM 744 C CA . ALA A 1 93 ? 16.064 6.921 12.347 1.00 90.44 93 ALA A CA 1
ATOM 745 C C . ALA A 1 93 ? 14.846 7.145 11.433 1.00 90.44 93 ALA A C 1
ATOM 747 O O . ALA A 1 93 ? 14.913 6.834 10.245 1.00 90.44 93 ALA A O 1
ATOM 748 N N . LEU A 1 94 ? 13.767 7.748 11.943 1.00 90.19 94 LEU A N 1
ATOM 749 C CA . LEU A 1 94 ? 12.611 8.142 11.136 1.00 90.19 94 LEU A CA 1
ATOM 750 C C . LEU A 1 94 ? 12.999 9.180 10.070 1.00 90.19 94 LEU A C 1
ATOM 752 O O . LEU A 1 94 ? 12.686 9.001 8.892 1.00 90.19 94 LEU A O 1
ATOM 756 N N . TRP A 1 95 ? 13.733 10.227 10.457 1.00 91.69 95 TRP A N 1
ATOM 757 C CA . TRP A 1 95 ? 14.226 11.240 9.520 1.00 91.69 95 TRP A CA 1
ATOM 758 C C . TRP A 1 95 ? 15.201 10.658 8.498 1.00 91.69 95 TRP A C 1
ATOM 760 O O . TRP A 1 95 ? 15.102 10.987 7.320 1.00 91.69 95 TRP A O 1
ATOM 770 N N . ALA A 1 96 ? 16.097 9.758 8.910 1.00 93.56 96 ALA A N 1
ATOM 771 C CA . ALA A 1 96 ? 17.020 9.075 8.010 1.00 93.56 96 ALA A CA 1
ATOM 772 C C . ALA A 1 96 ? 16.271 8.208 6.987 1.00 93.56 96 ALA A C 1
ATOM 774 O O . ALA A 1 96 ? 16.561 8.286 5.794 1.00 93.56 96 ALA A O 1
ATOM 775 N N . LYS A 1 97 ? 15.263 7.438 7.423 1.00 93.38 97 LYS A N 1
ATOM 776 C CA . LYS A 1 97 ? 14.386 6.660 6.535 1.00 93.38 97 LYS A CA 1
ATOM 777 C C . LYS A 1 97 ? 13.731 7.554 5.482 1.00 93.38 97 LYS A C 1
ATOM 779 O O . LYS A 1 97 ? 13.828 7.260 4.288 1.00 93.38 97 LYS A O 1
ATOM 784 N N . ILE A 1 98 ? 13.093 8.646 5.909 1.00 92.25 98 ILE A N 1
ATOM 785 C CA . ILE A 1 98 ? 12.413 9.577 4.999 1.00 92.25 98 ILE A CA 1
ATOM 786 C C . ILE A 1 98 ? 13.430 10.217 4.050 1.00 92.25 98 ILE A C 1
ATOM 788 O O . ILE A 1 98 ? 13.246 10.148 2.841 1.00 92.25 98 ILE A O 1
ATOM 792 N N . ALA A 1 99 ? 14.538 10.759 4.560 1.00 95.31 99 ALA A N 1
ATOM 793 C CA . ALA A 1 99 ? 15.546 11.438 3.750 1.00 95.31 99 ALA A CA 1
ATOM 794 C C . ALA A 1 99 ? 16.160 10.519 2.681 1.00 95.31 99 ALA A C 1
ATOM 796 O O . ALA A 1 99 ? 16.234 10.904 1.516 1.00 95.31 99 ALA A O 1
ATOM 797 N N . ILE A 1 100 ? 16.552 9.293 3.048 1.00 96.31 100 ILE A N 1
ATOM 798 C CA . ILE A 1 100 ? 17.175 8.344 2.115 1.00 96.31 100 ILE A CA 1
ATOM 799 C C . ILE A 1 100 ? 16.175 7.901 1.043 1.00 96.31 100 ILE A C 1
ATOM 801 O O . ILE A 1 100 ? 16.477 7.947 -0.150 1.00 96.31 100 ILE A O 1
ATOM 805 N N . THR A 1 101 ? 14.970 7.488 1.444 1.00 95.62 101 THR A N 1
ATOM 806 C CA . THR A 1 101 ? 13.951 7.028 0.484 1.00 95.62 101 THR A CA 1
ATOM 807 C C . THR A 1 101 ? 13.479 8.156 -0.434 1.00 95.62 101 THR A C 1
ATOM 809 O O . THR A 1 101 ? 13.273 7.926 -1.627 1.00 95.62 101 THR A O 1
ATOM 812 N N . PHE A 1 102 ? 13.368 9.381 0.083 1.00 95.12 102 PHE A N 1
ATOM 813 C CA . PHE A 1 102 ? 13.017 10.570 -0.687 1.00 95.12 102 PHE A CA 1
ATOM 814 C C . PHE A 1 102 ? 14.118 10.938 -1.689 1.00 95.12 102 PHE A C 1
ATOM 816 O O . PHE A 1 102 ? 13.827 11.100 -2.872 1.00 95.12 102 PHE A O 1
ATOM 823 N N . ALA A 1 103 ? 15.385 10.970 -1.261 1.00 96.81 103 ALA A N 1
ATOM 824 C CA . ALA A 1 103 ? 16.524 11.266 -2.131 1.00 96.81 103 ALA A CA 1
ATOM 825 C C . ALA A 1 103 ? 16.649 10.265 -3.292 1.00 96.81 103 ALA A C 1
ATOM 827 O O . ALA A 1 103 ? 16.799 10.669 -4.444 1.00 96.81 103 ALA A O 1
ATOM 828 N N . LEU A 1 104 ? 16.517 8.963 -3.018 1.00 96.50 104 LEU A N 1
ATOM 829 C CA . LEU A 1 104 ? 16.572 7.926 -4.056 1.00 96.50 104 LEU A CA 1
ATOM 830 C C . LEU A 1 104 ? 15.349 7.950 -4.984 1.00 96.50 104 LEU A C 1
ATOM 832 O O . LEU A 1 104 ? 15.465 7.653 -6.177 1.00 96.50 104 LEU A O 1
ATOM 836 N N . SER A 1 105 ? 14.188 8.362 -4.472 1.00 96.38 105 SER A N 1
ATOM 837 C CA . SER A 1 105 ? 13.013 8.572 -5.318 1.00 96.38 105 SER A CA 1
ATOM 838 C C . SER A 1 105 ? 13.194 9.779 -6.237 1.00 96.38 105 SER A C 1
ATOM 840 O O . SER A 1 105 ? 12.927 9.660 -7.428 1.00 96.38 105 SER A O 1
ATOM 842 N N . ILE A 1 106 ? 13.726 10.902 -5.737 1.00 96.75 106 ILE A N 1
ATOM 843 C CA . ILE A 1 106 ? 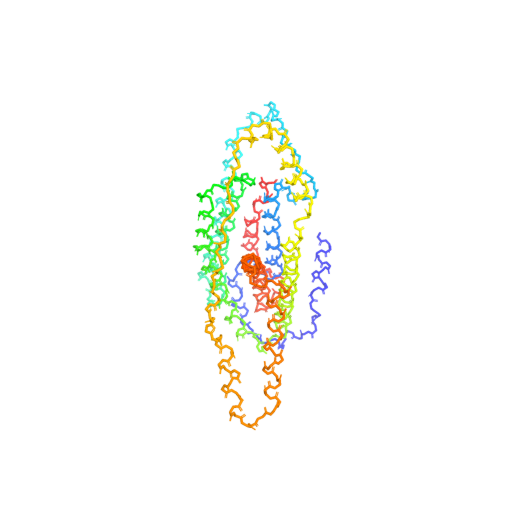14.085 12.069 -6.564 1.00 96.75 106 ILE A CA 1
ATOM 844 C C . ILE A 1 106 ? 15.102 11.684 -7.633 1.00 96.75 106 ILE A C 1
ATOM 846 O O . ILE A 1 106 ? 14.919 12.026 -8.800 1.00 96.75 106 ILE A O 1
ATOM 850 N N . TYR A 1 107 ? 16.144 10.945 -7.252 1.00 96.94 107 TYR A N 1
ATOM 851 C CA . TYR A 1 107 ? 17.145 10.447 -8.188 1.00 96.94 107 TYR A CA 1
ATOM 852 C C . TYR A 1 107 ? 16.494 9.650 -9.331 1.00 96.94 107 TYR A C 1
ATOM 854 O O . TYR A 1 107 ? 16.752 9.914 -10.505 1.00 96.94 107 TYR A O 1
ATOM 862 N N . THR A 1 108 ? 15.569 8.745 -8.996 1.00 95.56 108 THR A N 1
ATOM 863 C CA . THR A 1 108 ? 14.812 7.966 -9.988 1.00 95.56 108 THR A CA 1
ATOM 864 C C . THR A 1 108 ? 13.906 8.851 -10.849 1.00 95.56 108 THR A C 1
ATOM 866 O O . THR A 1 108 ? 13.852 8.673 -12.061 1.00 95.56 108 THR A O 1
ATOM 869 N N . ILE A 1 109 ? 13.217 9.834 -10.259 1.00 96.38 109 ILE A N 1
ATOM 870 C CA . ILE A 1 109 ? 12.345 10.783 -10.978 1.00 96.38 109 ILE A CA 1
ATOM 871 C C . ILE A 1 109 ? 13.137 11.609 -11.996 1.00 96.38 109 ILE A C 1
ATOM 873 O O . ILE A 1 109 ? 12.610 11.911 -13.064 1.00 96.38 109 ILE A O 1
ATOM 877 N N . TYR A 1 110 ? 14.370 11.994 -11.656 1.00 97.00 110 TYR A N 1
ATOM 878 C CA . TYR A 1 110 ? 15.234 12.787 -12.527 1.00 97.00 110 TYR A CA 1
ATOM 879 C C . TYR A 1 110 ? 15.823 11.954 -13.669 1.00 97.00 110 TYR A C 1
ATOM 881 O O . TYR A 1 110 ? 15.911 12.433 -14.796 1.00 97.00 110 TYR A O 1
ATOM 889 N N . ARG A 1 111 ? 16.220 10.708 -13.385 1.00 95.25 111 ARG A N 1
ATOM 890 C CA . ARG A 1 111 ? 16.883 9.839 -14.365 1.00 95.25 111 ARG A CA 1
ATOM 891 C C . ARG A 1 111 ? 15.910 9.116 -15.295 1.00 95.25 111 ARG A C 1
ATOM 893 O O . ARG A 1 111 ? 16.258 8.823 -16.434 1.00 95.25 111 ARG A O 1
ATOM 900 N N . CYS A 1 112 ? 14.720 8.784 -14.804 1.00 94.44 112 CYS A N 1
ATOM 901 C CA . CYS A 1 112 ? 13.728 8.039 -15.564 1.00 94.44 112 CYS A CA 1
ATOM 902 C C . CYS A 1 112 ? 12.691 8.942 -16.232 1.00 94.44 112 CYS A C 1
ATOM 904 O O . CYS A 1 112 ? 12.326 10.008 -15.739 1.00 94.44 112 CYS A O 1
ATOM 906 N N . HIS A 1 113 ? 12.120 8.440 -17.326 1.00 93.44 113 HIS A N 1
ATOM 907 C CA . HIS A 1 113 ? 11.047 9.099 -18.065 1.00 93.44 113 HIS A CA 1
ATOM 908 C C . HIS A 1 113 ? 9.772 8.243 -18.101 1.00 93.44 113 HIS A C 1
ATOM 910 O O . HIS A 1 113 ? 9.761 7.069 -17.732 1.00 93.44 113 HIS A O 1
ATOM 916 N N . GLY A 1 114 ? 8.662 8.851 -18.527 1.00 92.88 114 GLY A N 1
ATOM 917 C CA . GLY A 1 114 ? 7.407 8.141 -18.779 1.00 92.88 114 GLY A CA 1
ATOM 918 C C . GLY A 1 114 ? 6.802 7.466 -17.542 1.00 92.88 114 GLY A C 1
ATOM 919 O O . GLY A 1 114 ? 6.630 8.104 -16.504 1.00 92.88 114 GLY A O 1
ATOM 920 N N . ALA A 1 115 ? 6.433 6.188 -17.683 1.00 93.88 115 ALA A N 1
ATOM 921 C CA . ALA A 1 115 ? 5.753 5.416 -16.641 1.00 93.88 115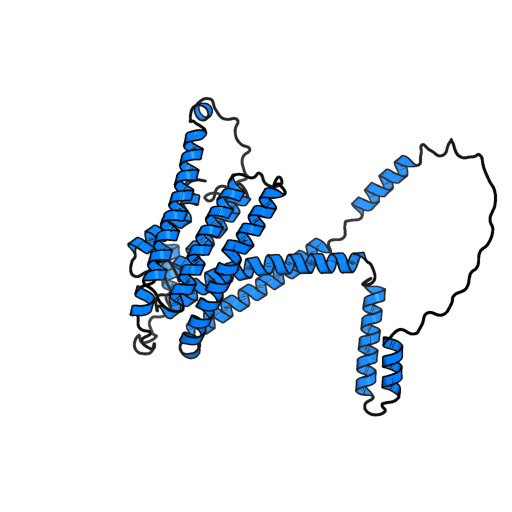 ALA A CA 1
ATOM 922 C C . ALA A 1 115 ? 6.602 5.286 -15.365 1.00 93.88 115 ALA A C 1
ATOM 924 O O . ALA A 1 115 ? 6.106 5.509 -14.262 1.00 93.88 115 ALA A O 1
ATOM 925 N N . TYR A 1 116 ? 7.904 5.031 -15.512 1.00 94.06 116 TYR A N 1
ATOM 926 C CA . TYR A 1 116 ? 8.846 4.878 -14.401 1.00 94.06 116 TYR A CA 1
ATOM 927 C C . TYR A 1 116 ? 8.946 6.131 -13.525 1.00 94.06 116 TYR A C 1
ATOM 929 O O . TYR A 1 116 ? 9.024 6.025 -12.301 1.00 94.06 116 TYR A O 1
ATOM 937 N N . ARG A 1 117 ? 8.865 7.326 -14.127 1.00 95.50 117 ARG A N 1
ATOM 938 C CA . ARG A 1 117 ? 8.839 8.594 -13.384 1.00 95.50 117 ARG A CA 1
ATOM 939 C C . ARG A 1 117 ? 7.595 8.702 -12.500 1.00 95.50 117 ARG A C 1
ATOM 941 O O . ARG A 1 117 ? 7.707 9.077 -11.337 1.00 95.50 117 ARG A O 1
ATOM 948 N N . LEU A 1 118 ? 6.423 8.351 -13.030 1.00 96.25 118 LEU A N 1
ATOM 949 C CA . LEU A 1 118 ? 5.162 8.370 -12.279 1.00 96.25 118 LEU A CA 1
ATOM 950 C C . LEU A 1 118 ? 5.164 7.342 -11.140 1.00 96.25 118 LEU A C 1
ATOM 952 O O . LEU A 1 118 ? 4.752 7.649 -10.023 1.00 96.25 118 LEU A O 1
ATOM 956 N N . LEU A 1 119 ? 5.708 6.150 -11.394 1.00 95.12 119 LEU A N 1
ATOM 957 C CA . LEU A 1 119 ? 5.869 5.108 -10.380 1.00 95.12 119 LEU A CA 1
ATOM 958 C C . LEU A 1 119 ? 6.858 5.534 -9.284 1.00 95.12 119 LEU A C 1
ATOM 960 O O . LEU A 1 119 ? 6.624 5.258 -8.111 1.00 95.12 119 LEU A O 1
ATOM 964 N N . ALA A 1 120 ? 7.929 6.252 -9.624 1.00 95.75 120 ALA A N 1
ATOM 965 C CA . ALA A 1 120 ? 8.851 6.811 -8.637 1.00 95.75 120 ALA A CA 1
ATOM 966 C C . ALA A 1 120 ? 8.201 7.918 -7.784 1.00 95.75 120 ALA A C 1
ATOM 968 O O . ALA A 1 120 ? 8.381 7.925 -6.567 1.00 95.75 120 ALA A O 1
ATOM 969 N N . VAL A 1 121 ? 7.381 8.795 -8.382 1.00 96.50 121 VAL A N 1
ATOM 970 C CA . VAL A 1 121 ? 6.560 9.771 -7.633 1.00 96.50 121 VAL A CA 1
ATOM 971 C C . VAL A 1 121 ? 5.623 9.055 -6.664 1.00 96.50 121 VAL A C 1
ATOM 973 O O . VAL A 1 121 ? 5.520 9.449 -5.502 1.00 96.50 121 VAL A O 1
ATOM 976 N N . TRP A 1 122 ? 4.981 7.973 -7.104 1.00 96.06 122 TRP A N 1
ATOM 977 C CA . TRP A 1 122 ? 4.125 7.178 -6.232 1.00 96.06 122 TRP A CA 1
ATOM 978 C C . TRP A 1 122 ? 4.893 6.583 -5.047 1.00 96.06 122 TRP A C 1
ATOM 980 O O . TRP A 1 122 ? 4.462 6.753 -3.908 1.00 96.06 122 TRP A O 1
ATOM 990 N N . LYS A 1 123 ? 6.055 5.954 -5.275 1.00 94.50 123 LYS A N 1
ATOM 991 C CA . LYS A 1 123 ? 6.891 5.393 -4.194 1.00 94.50 123 LYS A CA 1
ATOM 992 C C . LYS A 1 123 ? 7.404 6.470 -3.235 1.00 94.50 123 LYS A C 1
ATOM 994 O O . LYS A 1 123 ? 7.479 6.215 -2.035 1.00 94.50 123 LYS A O 1
ATOM 999 N N . MET A 1 124 ? 7.713 7.665 -3.739 1.00 95.69 124 MET A N 1
ATOM 1000 C CA . MET A 1 124 ? 8.097 8.818 -2.921 1.00 95.69 124 MET A CA 1
ATOM 1001 C C . MET A 1 124 ? 6.966 9.223 -1.973 1.00 95.69 124 MET A C 1
ATOM 1003 O O . MET A 1 124 ? 7.161 9.258 -0.760 1.00 95.69 124 MET A O 1
ATOM 1007 N N . MET A 1 125 ? 5.774 9.475 -2.525 1.00 95.38 125 MET A N 1
ATOM 1008 C CA . MET A 1 125 ? 4.587 9.840 -1.745 1.00 95.38 125 MET A CA 1
ATOM 1009 C C . MET A 1 125 ? 4.231 8.757 -0.735 1.00 95.38 125 MET A C 1
ATOM 1011 O O . MET A 1 125 ? 3.855 9.052 0.400 1.00 95.38 125 MET A O 1
ATOM 1015 N N . LEU A 1 126 ? 4.418 7.498 -1.129 1.00 92.06 126 LEU A N 1
ATOM 1016 C CA . LEU A 1 126 ? 4.164 6.375 -0.259 1.00 92.06 126 LEU A CA 1
ATOM 1017 C C . LEU A 1 126 ? 5.138 6.281 0.906 1.00 92.06 126 LEU A C 1
ATOM 1019 O O . LEU A 1 126 ? 4.703 6.070 2.029 1.00 92.06 126 LEU A O 1
ATOM 1023 N N . SER A 1 127 ? 6.429 6.508 0.674 1.00 92.19 127 SER A N 1
ATOM 1024 C CA . SER A 1 127 ? 7.403 6.535 1.765 1.00 92.19 127 SER A CA 1
ATOM 1025 C C . SER A 1 127 ? 7.102 7.653 2.771 1.00 92.19 127 SER A C 1
ATOM 1027 O O . SER A 1 127 ? 7.192 7.445 3.983 1.00 92.19 127 SER A O 1
ATOM 1029 N N . CYS A 1 128 ? 6.675 8.825 2.284 1.00 92.31 128 CYS A N 1
ATOM 1030 C CA . CYS A 1 128 ? 6.226 9.923 3.141 1.00 92.31 128 CYS A CA 1
ATOM 1031 C C . CYS A 1 128 ? 4.987 9.535 3.960 1.00 92.31 128 CYS A C 1
ATOM 1033 O O . CYS A 1 128 ? 4.932 9.812 5.159 1.00 92.31 128 CYS A O 1
ATOM 1035 N N . PHE A 1 129 ? 4.009 8.878 3.328 1.00 92.31 129 PHE A N 1
ATOM 1036 C CA . PHE A 1 129 ? 2.821 8.378 4.012 1.00 92.31 129 PHE A CA 1
ATOM 1037 C C . PHE A 1 129 ? 3.185 7.324 5.072 1.00 92.31 129 PHE A C 1
ATOM 1039 O O . PHE A 1 129 ? 2.799 7.464 6.229 1.00 92.31 129 PHE A O 1
ATOM 1046 N N . ASP A 1 130 ? 3.994 6.326 4.724 1.00 89.81 130 ASP A N 1
ATOM 1047 C CA . ASP A 1 130 ? 4.415 5.266 5.641 1.00 89.81 130 ASP A CA 1
ATOM 1048 C C . ASP A 1 130 ? 5.141 5.843 6.866 1.00 89.81 130 ASP A C 1
ATOM 1050 O O . ASP A 1 130 ? 4.823 5.484 7.999 1.00 89.81 130 ASP A O 1
ATOM 1054 N N . GLY A 1 131 ? 6.077 6.777 6.657 1.00 89.62 131 GLY A N 1
ATOM 1055 C CA . GLY A 1 131 ? 6.815 7.430 7.742 1.00 89.62 131 GLY A CA 1
ATOM 1056 C C . GLY A 1 131 ? 5.914 8.244 8.677 1.00 89.62 131 GLY A C 1
ATOM 1057 O O . GLY A 1 131 ? 6.021 8.129 9.900 1.00 89.62 131 GLY A O 1
ATOM 1058 N N . ALA A 1 132 ? 4.986 9.028 8.125 1.00 89.38 132 ALA A N 1
ATOM 1059 C CA . ALA A 1 132 ? 4.053 9.812 8.933 1.00 89.38 132 ALA A CA 1
ATOM 1060 C C . ALA A 1 132 ? 3.046 8.923 9.691 1.00 89.38 132 ALA A C 1
ATOM 1062 O O . ALA A 1 132 ? 2.762 9.176 10.865 1.00 89.38 132 ALA A O 1
ATOM 1063 N N . SER A 1 133 ? 2.573 7.832 9.077 1.00 88.56 133 SER A N 1
ATOM 1064 C CA . SER A 1 133 ? 1.682 6.873 9.740 1.00 88.56 133 SER A CA 1
ATOM 1065 C C . SER A 1 133 ? 2.387 6.082 10.845 1.00 88.56 133 SER A C 1
ATOM 1067 O O . SER A 1 133 ? 1.805 5.888 11.912 1.00 88.56 133 SER A O 1
ATOM 1069 N N . GLU A 1 134 ? 3.639 5.660 10.639 1.00 86.94 134 GLU A N 1
ATOM 1070 C CA . GLU A 1 134 ? 4.446 5.009 11.680 1.00 86.94 134 GLU A CA 1
ATOM 1071 C C . GLU A 1 134 ? 4.607 5.906 12.912 1.00 86.94 134 GLU A C 1
ATOM 1073 O O . GLU A 1 134 ? 4.343 5.455 14.029 1.00 86.94 134 GLU A O 1
ATOM 1078 N N . GLY A 1 135 ? 4.953 7.183 12.710 1.00 85.06 135 GLY A N 1
ATOM 1079 C CA . GLY A 1 135 ? 5.031 8.157 13.798 1.00 85.06 135 GLY A CA 1
ATOM 1080 C C . GLY A 1 135 ? 3.703 8.272 14.551 1.00 85.06 135 GLY A C 1
ATOM 1081 O O . GLY A 1 135 ? 3.667 8.190 15.780 1.00 85.06 135 GLY A O 1
ATOM 1082 N N . LEU A 1 136 ? 2.583 8.366 13.828 1.00 86.25 136 LEU A N 1
ATOM 1083 C CA . LEU A 1 136 ? 1.260 8.465 14.443 1.00 86.25 136 LEU A CA 1
ATOM 1084 C C . LEU A 1 136 ? 0.928 7.255 15.337 1.00 86.25 136 LEU A C 1
ATOM 1086 O O . LEU A 1 136 ? 0.454 7.441 16.464 1.00 86.25 136 LEU A O 1
ATOM 1090 N N . PHE A 1 137 ? 1.191 6.031 14.863 1.00 84.19 137 PHE A N 1
ATOM 1091 C CA . PHE A 1 137 ? 0.941 4.798 15.623 1.00 84.19 137 PHE A CA 1
ATOM 1092 C C . PHE A 1 137 ? 1.883 4.628 16.814 1.00 84.19 137 PHE A C 1
ATOM 1094 O O . PHE A 1 137 ? 1.495 4.064 17.843 1.00 84.19 137 PHE A O 1
ATOM 1101 N N . GLU A 1 138 ? 3.112 5.123 16.704 1.00 81.00 138 GLU A N 1
ATOM 1102 C CA . GLU A 1 138 ? 4.080 5.047 17.786 1.00 81.00 138 GLU A CA 1
ATOM 1103 C C . GLU A 1 138 ? 3.640 5.891 18.989 1.00 81.00 138 GLU A C 1
ATOM 1105 O O . GLU A 1 138 ? 3.574 5.375 20.118 1.00 81.00 138 GLU A O 1
ATOM 1110 N N . TYR A 1 139 ? 3.274 7.153 18.739 1.00 80.44 139 TYR A N 1
ATOM 1111 C CA . TYR A 1 139 ? 2.944 8.121 19.786 1.00 80.44 139 TYR A CA 1
ATOM 1112 C C . TYR A 1 139 ? 1.563 7.903 20.421 1.00 80.44 139 TYR A C 1
ATOM 1114 O O . TYR A 1 139 ? 1.362 8.286 21.576 1.00 80.44 139 TYR A O 1
ATOM 1122 N N . HIS A 1 140 ? 0.631 7.221 19.744 1.00 81.06 140 HIS A N 1
ATOM 1123 C CA . HIS A 1 140 ? -0.739 7.065 20.242 1.00 81.06 140 HIS A CA 1
ATOM 1124 C C . HIS A 1 140 ? -1.039 5.687 20.832 1.00 81.06 140 HIS A C 1
ATOM 1126 O O . HIS A 1 140 ? -0.765 4.635 20.250 1.00 81.06 140 HIS A O 1
ATOM 1132 N N . LYS A 1 141 ? -1.666 5.675 22.016 1.00 76.75 141 LYS A N 1
ATOM 1133 C CA . LYS A 1 141 ? -2.213 4.440 22.596 1.00 76.75 141 LYS A CA 1
ATOM 1134 C C . LYS A 1 141 ? -3.447 3.997 21.794 1.00 76.75 141 LYS A C 1
ATOM 1136 O O . LYS A 1 141 ? -4.300 4.843 21.506 1.00 76.75 141 LYS A O 1
ATOM 1141 N N . PRO A 1 142 ? -3.590 2.694 21.485 1.00 74.25 142 PRO A N 1
ATOM 1142 C CA . PRO A 1 142 ? -4.786 2.183 20.823 1.00 74.25 142 PRO A CA 1
ATOM 1143 C C . PRO A 1 142 ? -6.030 2.556 21.643 1.00 74.25 142 PRO A C 1
ATOM 1145 O O . PRO A 1 142 ? -6.059 2.375 22.860 1.00 74.25 142 PRO A O 1
ATOM 1148 N N . GLY A 1 143 ? -7.026 3.150 20.981 1.00 75.88 143 GLY A N 1
ATOM 1149 C CA . GLY A 1 143 ? -8.278 3.600 21.604 1.00 75.88 143 GLY A CA 1
ATOM 1150 C C . GLY A 1 143 ? -8.284 5.029 22.164 1.00 75.88 143 GLY A C 1
ATOM 1151 O O . GLY A 1 143 ? -9.321 5.460 22.660 1.00 75.88 143 GLY A O 1
ATOM 1152 N N . LYS A 1 144 ? -7.179 5.785 22.072 1.00 83.56 144 LYS A N 1
ATOM 1153 C CA . LYS A 1 144 ? -7.101 7.189 22.529 1.00 83.56 144 LYS A CA 1
ATOM 1154 C C . LYS A 1 144 ? -6.667 8.179 21.440 1.00 83.56 144 LYS A C 1
ATOM 1156 O O . LYS A 1 144 ? -5.990 9.151 21.747 1.00 83.56 144 LYS A O 1
ATOM 1161 N N . MET A 1 145 ? -7.034 7.946 20.180 1.00 84.00 145 MET A N 1
ATOM 1162 C CA . MET A 1 145 ? -6.834 8.963 19.139 1.00 84.00 145 MET A CA 1
ATOM 1163 C C . MET A 1 145 ? -7.789 10.134 19.367 1.00 84.00 145 MET A C 1
ATOM 1165 O O . MET A 1 145 ? -9.014 9.956 19.326 1.00 84.00 145 MET A O 1
ATOM 1169 N N . GLY A 1 146 ? -7.224 11.317 19.600 1.00 89.75 146 GLY A N 1
ATOM 1170 C CA . GLY A 1 146 ? -7.972 12.560 19.690 1.00 89.75 146 GLY A CA 1
ATOM 1171 C C . GLY A 1 146 ? -8.564 12.959 18.339 1.00 89.75 146 GLY A C 1
ATOM 1172 O O . GLY A 1 146 ? -8.240 12.400 17.289 1.00 89.75 146 GLY A O 1
ATOM 1173 N N . THR A 1 147 ? -9.455 13.950 18.350 1.00 90.88 147 THR A N 1
ATOM 1174 C CA . THR A 1 147 ? -10.033 14.508 17.116 1.00 90.88 147 THR A CA 1
ATOM 1175 C C . THR A 1 147 ? -8.947 15.068 16.195 1.00 90.88 147 THR A C 1
ATOM 1177 O O . THR A 1 147 ? -9.022 14.872 14.985 1.00 90.88 147 THR A O 1
ATOM 1180 N N . PHE A 1 148 ? -7.912 15.692 16.768 1.00 90.88 148 PHE A N 1
ATOM 1181 C CA . PHE A 1 148 ? -6.772 16.217 16.018 1.00 90.88 148 PHE A CA 1
ATOM 1182 C C . PHE A 1 148 ? -5.998 15.112 15.288 1.00 90.88 148 PHE A C 1
ATOM 1184 O O . PHE A 1 148 ? -5.749 15.244 14.098 1.00 90.88 148 PHE A O 1
ATOM 1191 N N . ASP A 1 149 ? -5.705 13.989 15.949 1.00 86.88 149 ASP A N 1
ATOM 1192 C CA . ASP A 1 149 ? -4.964 12.869 15.345 1.00 86.88 149 ASP A CA 1
ATOM 1193 C C . ASP A 1 149 ? -5.723 12.248 14.175 1.00 86.88 149 ASP A C 1
ATOM 1195 O O . ASP A 1 149 ? -5.142 11.917 13.144 1.00 86.88 149 ASP A O 1
ATOM 1199 N N . LYS A 1 150 ? -7.047 12.121 14.320 1.00 87.88 150 LYS A N 1
ATOM 1200 C CA . LYS A 1 150 ? -7.924 11.647 13.245 1.00 87.88 150 LYS A CA 1
ATOM 1201 C C . LYS A 1 150 ? -7.923 12.621 12.073 1.00 87.88 150 LYS A C 1
ATOM 1203 O O . LYS A 1 150 ? -7.797 12.186 10.934 1.00 87.88 150 LYS A O 1
ATOM 1208 N N . ALA A 1 151 ? -8.041 13.921 12.346 1.00 90.25 151 ALA A N 1
ATOM 1209 C CA . ALA A 1 151 ? -7.995 14.952 11.315 1.00 90.25 151 ALA A CA 1
ATOM 1210 C C . ALA A 1 151 ? -6.637 14.969 10.598 1.00 90.25 151 ALA A C 1
ATOM 1212 O O . ALA A 1 151 ? -6.601 15.010 9.372 1.00 90.25 151 ALA A O 1
ATOM 1213 N N . PHE A 1 152 ? -5.534 14.853 11.342 1.00 89.81 152 PHE A N 1
ATOM 1214 C CA . PHE A 1 152 ? -4.185 14.754 10.793 1.00 89.81 152 PHE A CA 1
ATOM 1215 C C . PHE A 1 152 ? -4.016 13.503 9.924 1.00 89.81 152 PHE A C 1
ATOM 1217 O O . PHE A 1 152 ? -3.507 13.603 8.813 1.00 89.81 152 PHE A O 1
ATOM 1224 N N . PHE A 1 153 ? -4.506 12.344 10.373 1.00 88.56 153 PHE A N 1
ATOM 1225 C CA . PHE A 1 153 ? -4.472 11.110 9.586 1.00 88.56 153 PHE A CA 1
ATOM 1226 C C . PHE A 1 153 ? -5.271 11.231 8.281 1.00 88.56 153 PHE A C 1
ATOM 1228 O O . PHE A 1 153 ? -4.787 10.846 7.219 1.00 88.56 153 PHE A O 1
ATOM 1235 N N . VAL A 1 154 ? -6.475 11.809 8.337 1.00 89.25 154 VAL A N 1
ATOM 1236 C CA . VAL A 1 154 ? -7.298 12.070 7.144 1.00 89.25 154 VAL A CA 1
ATOM 1237 C C . VAL A 1 154 ? -6.597 13.050 6.204 1.00 89.25 154 VAL A C 1
ATOM 1239 O O . VAL A 1 154 ? -6.528 12.801 5.003 1.00 89.25 154 VAL A O 1
ATOM 1242 N N . PHE A 1 155 ? -6.027 14.131 6.738 1.00 92.00 155 PHE A N 1
ATOM 1243 C CA . PHE A 1 155 ? -5.261 15.100 5.961 1.00 92.00 155 PHE A CA 1
ATOM 1244 C C . PHE A 1 155 ? -4.062 14.446 5.267 1.00 92.00 155 PHE A C 1
ATOM 1246 O O . PHE A 1 155 ? -3.872 14.625 4.068 1.00 92.00 155 PHE A O 1
ATOM 1253 N N . GLN A 1 156 ? -3.296 13.632 5.993 1.00 91.75 156 GLN A N 1
ATOM 1254 C CA . GLN A 1 156 ? -2.173 12.870 5.458 1.00 91.75 156 GLN A CA 1
ATOM 1255 C C . GLN A 1 156 ? -2.615 11.943 4.315 1.00 91.75 156 GLN A C 1
ATOM 1257 O O . GLN A 1 156 ? -1.933 11.837 3.295 1.00 91.75 156 GLN A O 1
ATOM 1262 N N . TRP A 1 157 ? -3.771 11.295 4.459 1.00 91.19 157 TRP A N 1
ATOM 1263 C CA . TRP A 1 157 ? -4.342 10.429 3.432 1.00 91.19 157 TRP A CA 1
ATOM 1264 C C . TRP A 1 157 ? -4.748 11.218 2.174 1.00 91.19 157 TRP A C 1
ATOM 1266 O O . TRP A 1 157 ? -4.421 10.843 1.050 1.00 91.19 157 TRP A O 1
ATOM 1276 N N . ILE A 1 158 ? -5.392 12.371 2.338 1.00 92.44 158 ILE A N 1
ATOM 1277 C CA . ILE A 1 158 ? -5.788 13.209 1.200 1.00 92.44 158 ILE A CA 1
ATOM 1278 C C . ILE A 1 158 ? -4.566 13.815 0.499 1.00 92.44 158 ILE A C 1
ATOM 1280 O O . ILE A 1 158 ? -4.514 13.826 -0.726 1.00 92.44 158 ILE A O 1
ATOM 1284 N N . LEU A 1 159 ? -3.582 14.307 1.255 1.00 94.12 159 LEU A N 1
ATOM 1285 C CA . LEU A 1 159 ? -2.449 15.052 0.707 1.00 94.12 159 LEU A CA 1
ATOM 1286 C C . LEU A 1 159 ? -1.366 14.143 0.109 1.00 94.12 159 LEU A C 1
ATOM 1288 O O . LEU A 1 159 ? -0.815 14.457 -0.941 1.00 94.12 159 LEU A O 1
ATOM 1292 N N . LEU A 1 160 ? -1.026 13.042 0.783 1.00 92.62 160 LEU A N 1
ATOM 1293 C CA . LEU A 1 160 ? 0.092 12.182 0.382 1.00 92.62 160 LEU A CA 1
ATOM 1294 C C . LEU A 1 160 ? -0.392 10.936 -0.355 1.00 92.62 160 LEU A C 1
ATOM 1296 O O . LEU A 1 160 ? 0.166 10.562 -1.385 1.00 92.62 160 LEU A O 1
ATOM 1300 N N . PHE A 1 161 ? -1.442 10.291 0.153 1.00 90.50 161 PHE A N 1
ATOM 1301 C CA . PHE A 1 161 ? -1.864 8.999 -0.372 1.00 90.50 161 PHE A CA 1
ATOM 1302 C C . PHE A 1 161 ? -2.619 9.131 -1.700 1.00 90.50 161 PHE A C 1
ATOM 1304 O O . PHE A 1 161 ? -2.219 8.498 -2.677 1.00 90.50 161 PHE A O 1
ATOM 1311 N N . LEU A 1 162 ? -3.653 9.978 -1.783 1.00 91.62 162 LEU A N 1
ATOM 1312 C CA . LEU A 1 162 ? -4.464 10.097 -3.006 1.00 91.62 162 LEU A CA 1
ATOM 1313 C C . LEU A 1 162 ? -3.659 10.540 -4.246 1.00 91.62 162 LEU A C 1
ATOM 1315 O O . LEU A 1 162 ? -3.752 9.855 -5.269 1.00 91.62 162 LEU A O 1
ATOM 1319 N N . PRO A 1 163 ? -2.823 11.600 -4.199 1.00 94.62 163 PRO A N 1
ATOM 1320 C CA . PRO A 1 163 ? -2.002 11.981 -5.348 1.00 94.62 163 PRO A CA 1
ATOM 1321 C C . PRO A 1 163 ? -0.984 10.903 -5.721 1.00 94.62 163 PRO A C 1
ATOM 1323 O O . PRO A 1 163 ? -0.750 10.657 -6.905 1.00 94.62 163 PRO A O 1
ATOM 1326 N N . GLY A 1 164 ? -0.414 10.223 -4.718 1.00 93.69 164 GLY A N 1
ATOM 1327 C CA . GLY A 1 164 ? 0.482 9.091 -4.928 1.00 93.69 164 GLY A CA 1
ATOM 1328 C C . GLY A 1 164 ? -0.200 7.960 -5.698 1.00 93.69 164 GLY A C 1
ATOM 1329 O O . GLY A 1 164 ? 0.336 7.503 -6.704 1.00 93.69 164 GLY A O 1
ATOM 1330 N N . VAL A 1 165 ? -1.399 7.549 -5.274 1.00 92.75 165 VAL A N 1
ATOM 1331 C CA . VAL A 1 165 ? -2.199 6.521 -5.960 1.00 92.75 165 VAL A CA 1
ATOM 1332 C C . VAL A 1 165 ? -2.555 6.952 -7.381 1.00 92.75 165 VAL A C 1
ATOM 1334 O O . VAL A 1 165 ? -2.407 6.151 -8.300 1.00 92.75 165 VAL A O 1
ATOM 1337 N N . GLY A 1 166 ? -2.953 8.210 -7.591 1.00 94.94 166 GLY A N 1
ATOM 1338 C CA . GLY A 1 166 ? -3.234 8.740 -8.929 1.00 94.94 166 GLY A CA 1
ATOM 1339 C C . GLY A 1 166 ? -2.028 8.636 -9.870 1.00 94.94 166 GLY A C 1
ATOM 1340 O O . GLY A 1 166 ? -2.152 8.110 -10.978 1.00 94.94 166 GLY A O 1
ATOM 1341 N N . ALA A 1 167 ? -0.843 9.058 -9.412 1.00 96.31 167 ALA A N 1
ATOM 1342 C CA . ALA A 1 167 ? 0.401 8.902 -10.168 1.00 96.31 167 ALA A CA 1
ATOM 1343 C C . ALA A 1 167 ? 0.734 7.422 -10.425 1.00 96.31 167 ALA A C 1
ATOM 1345 O O . ALA A 1 167 ? 1.111 7.057 -11.538 1.00 96.31 167 ALA A O 1
ATOM 1346 N N . GLY A 1 168 ? 0.542 6.562 -9.423 1.00 95.00 168 GLY A N 1
ATOM 1347 C CA . GLY A 1 168 ? 0.755 5.122 -9.525 1.00 95.00 168 GLY A CA 1
ATOM 1348 C C . GLY A 1 168 ? -0.120 4.462 -10.585 1.00 95.00 168 GLY A C 1
ATOM 1349 O O . GLY A 1 168 ? 0.400 3.777 -11.462 1.00 95.00 168 GLY A O 1
ATOM 1350 N N . ILE A 1 169 ? -1.430 4.724 -10.558 1.00 95.12 169 ILE A N 1
ATOM 1351 C CA . ILE A 1 169 ? -2.394 4.204 -11.538 1.00 95.12 169 ILE A CA 1
ATOM 1352 C C . ILE A 1 169 ? -2.045 4.692 -12.944 1.00 95.12 169 ILE A C 1
ATOM 1354 O O . ILE A 1 169 ? -2.003 3.884 -13.866 1.00 95.12 169 ILE A O 1
ATOM 1358 N N . ALA A 1 170 ? -1.740 5.982 -13.118 1.00 96.69 170 ALA A N 1
ATOM 1359 C CA . ALA A 1 170 ? -1.342 6.521 -14.418 1.00 96.69 170 ALA A CA 1
ATOM 1360 C C . ALA A 1 170 ? -0.048 5.870 -14.946 1.00 96.69 170 ALA A C 1
ATOM 1362 O O . ALA A 1 170 ? 0.054 5.560 -16.134 1.00 96.69 170 ALA A O 1
ATOM 1363 N N . GLY A 1 171 ? 0.925 5.624 -14.061 1.00 95.44 171 GLY A N 1
ATOM 1364 C CA . GLY A 1 171 ? 2.163 4.913 -14.379 1.00 95.44 171 GLY A CA 1
ATOM 1365 C C . GLY A 1 171 ? 1.921 3.459 -14.786 1.00 95.44 171 GLY A C 1
ATOM 1366 O O . GLY A 1 171 ? 2.393 3.044 -15.842 1.00 95.44 171 GLY A O 1
ATOM 1367 N N . ILE A 1 172 ? 1.143 2.710 -13.997 1.00 95.12 172 ILE A N 1
ATOM 1368 C CA . ILE A 1 172 ? 0.762 1.322 -14.301 1.00 95.12 172 ILE A CA 1
ATOM 1369 C C . ILE A 1 172 ? -0.018 1.255 -15.611 1.00 95.12 172 ILE A C 1
ATOM 1371 O O . ILE A 1 172 ? 0.290 0.408 -16.434 1.00 95.12 172 ILE A O 1
ATOM 1375 N N . TYR A 1 173 ? -1.006 2.127 -15.823 1.00 96.12 173 TYR A N 1
ATOM 1376 C CA . TYR A 1 173 ? -1.821 2.134 -17.039 1.00 96.12 173 TYR A CA 1
ATOM 1377 C C . TYR A 1 173 ? -0.967 2.363 -18.283 1.00 96.12 173 TYR A C 1
ATOM 1379 O O . TYR A 1 173 ? -1.113 1.652 -19.275 1.00 96.12 173 TYR A O 1
ATOM 1387 N N . LYS A 1 174 ? -0.040 3.327 -18.220 1.00 95.31 174 LYS A N 1
ATOM 1388 C CA . LYS A 1 174 ? 0.890 3.584 -19.319 1.00 95.31 174 LYS A CA 1
ATOM 1389 C C . LYS A 1 174 ? 1.776 2.368 -19.597 1.00 95.31 174 LYS A C 1
ATOM 1391 O O . LYS A 1 174 ? 1.924 2.003 -20.755 1.00 95.31 174 LYS A O 1
ATOM 1396 N N . LEU A 1 175 ? 2.312 1.742 -18.547 1.00 93.38 175 LEU A N 1
ATOM 1397 C CA . LEU A 1 175 ? 3.150 0.550 -18.673 1.00 93.38 175 LEU A CA 1
ATOM 1398 C C . LEU A 1 175 ? 2.351 -0.651 -19.198 1.00 93.38 175 LEU A C 1
ATOM 1400 O O . LEU A 1 175 ? 2.811 -1.363 -20.074 1.00 93.38 175 LEU A O 1
ATOM 1404 N N . ALA A 1 176 ? 1.128 -0.849 -18.714 1.00 94.50 176 ALA A N 1
ATOM 1405 C CA . ALA A 1 176 ? 0.240 -1.889 -19.207 1.00 94.50 176 ALA A CA 1
ATOM 1406 C C . ALA A 1 176 ? -0.029 -1.683 -20.694 1.00 94.50 176 ALA A C 1
ATOM 1408 O O . ALA A 1 176 ? 0.232 -2.586 -21.465 1.00 94.50 176 ALA A O 1
ATOM 1409 N N . ARG A 1 177 ? -0.441 -0.485 -21.120 1.00 95.12 177 ARG A N 1
ATOM 1410 C CA . ARG A 1 177 ? -0.724 -0.200 -22.533 1.00 95.12 177 ARG A CA 1
ATOM 1411 C C . ARG A 1 177 ? 0.469 -0.455 -23.461 1.00 95.12 177 ARG A C 1
ATOM 1413 O O . ARG A 1 177 ? 0.254 -0.820 -24.605 1.00 95.12 177 ARG A O 1
ATOM 1420 N N . GLU A 1 178 ? 1.687 -0.222 -22.985 1.00 92.94 178 GLU A N 1
ATOM 1421 C CA . GLU A 1 178 ? 2.912 -0.430 -23.766 1.00 92.94 178 GLU A CA 1
ATOM 1422 C C . GLU A 1 178 ? 3.285 -1.917 -23.887 1.00 92.94 178 GLU A C 1
ATOM 1424 O O . GLU A 1 178 ? 3.746 -2.327 -24.940 1.00 92.94 178 GLU A O 1
ATOM 1429 N N . TYR A 1 179 ? 3.031 -2.728 -22.854 1.00 91.69 179 TYR A N 1
ATOM 1430 C CA . TYR A 1 179 ? 3.486 -4.127 -22.784 1.00 91.69 179 TYR A CA 1
ATOM 1431 C C . TYR A 1 179 ? 2.358 -5.176 -22.850 1.00 91.69 179 TYR A C 1
ATOM 1433 O O . TYR A 1 179 ? 2.635 -6.372 -22.749 1.00 91.69 179 TYR A O 1
ATOM 1441 N N . TRP A 1 180 ? 1.093 -4.757 -22.972 1.00 94.75 180 TRP A N 1
ATOM 1442 C CA . TRP A 1 180 ? -0.080 -5.642 -22.922 1.00 94.75 180 TRP A CA 1
ATOM 1443 C C . TRP A 1 180 ? -0.052 -6.675 -24.043 1.00 94.75 180 TRP A C 1
ATOM 1445 O O . TRP A 1 180 ? -0.010 -7.872 -23.777 1.00 94.75 180 TRP A O 1
ATOM 1455 N N . ASP A 1 181 ? 0.015 -6.213 -25.289 1.00 94.88 181 ASP A N 1
ATOM 1456 C CA . ASP A 1 181 ? -0.114 -7.089 -26.454 1.00 94.88 181 ASP A CA 1
ATOM 1457 C C . ASP A 1 181 ? 1.079 -8.051 -26.608 1.00 94.88 181 ASP A C 1
ATOM 1459 O O . ASP A 1 181 ? 0.938 -9.135 -27.171 1.00 94.88 181 ASP A O 1
ATOM 1463 N N . GLU A 1 182 ? 2.242 -7.688 -26.062 1.00 91.38 182 GLU A N 1
ATOM 1464 C CA . GLU A 1 182 ? 3.499 -8.419 -26.245 1.00 91.38 182 GLU A CA 1
ATOM 1465 C C . GLU A 1 182 ? 3.763 -9.483 -25.164 1.00 91.38 182 GLU A C 1
ATOM 1467 O O . GLU A 1 182 ? 4.523 -10.423 -25.394 1.00 91.38 182 GLU A O 1
ATOM 1472 N N . SER A 1 183 ? 3.158 -9.374 -23.973 1.00 92.88 183 SER A N 1
ATOM 1473 C CA . SER A 1 183 ? 3.566 -10.177 -22.812 1.00 92.88 183 SER A CA 1
ATOM 1474 C C . SER A 1 183 ? 2.447 -11.047 -22.231 1.00 92.88 183 SER A C 1
ATOM 1476 O O . SER A 1 183 ? 1.638 -10.620 -21.407 1.00 92.88 183 SER A O 1
ATOM 1478 N N . HIS A 1 184 ? 2.473 -12.347 -22.546 1.00 93.44 184 HIS A N 1
ATOM 1479 C CA . HIS A 1 184 ? 1.577 -13.337 -21.924 1.00 93.44 184 HIS A CA 1
ATOM 1480 C C . HIS A 1 184 ? 1.761 -13.430 -20.394 1.00 93.44 184 HIS A C 1
ATOM 1482 O O . HIS A 1 184 ? 0.809 -13.666 -19.639 1.00 93.44 184 HIS A O 1
ATOM 1488 N N . THR A 1 185 ? 2.990 -13.220 -19.913 1.00 92.19 185 THR A N 1
ATOM 1489 C CA . THR A 1 185 ? 3.300 -13.172 -18.476 1.00 92.19 185 THR A CA 1
ATOM 1490 C C . THR A 1 185 ? 2.558 -12.025 -17.799 1.00 92.19 185 THR A C 1
ATOM 1492 O O . THR A 1 185 ? 2.009 -12.218 -16.713 1.00 92.19 185 THR A O 1
ATOM 1495 N N . LEU A 1 186 ? 2.482 -10.860 -18.453 1.00 93.62 186 LEU A N 1
ATOM 1496 C CA . LEU A 1 186 ? 1.746 -9.703 -17.954 1.00 93.62 186 LEU A CA 1
ATOM 1497 C C . LEU A 1 186 ? 0.268 -10.033 -17.765 1.00 93.62 186 LEU A C 1
ATOM 1499 O O . LEU A 1 186 ? -0.237 -9.894 -16.655 1.00 93.62 186 LEU A O 1
ATOM 1503 N N . HIS A 1 187 ? -0.384 -10.577 -18.799 1.00 95.12 187 HIS A N 1
ATOM 1504 C CA . HIS A 1 187 ? -1.782 -11.011 -18.728 1.00 95.12 187 HIS A CA 1
ATOM 1505 C C . HIS A 1 187 ? -2.027 -11.974 -17.571 1.00 95.12 187 HIS A C 1
ATOM 1507 O O . HIS A 1 187 ? -2.960 -11.793 -16.789 1.00 95.12 187 HIS A O 1
ATOM 1513 N N . THR A 1 188 ? -1.168 -12.985 -17.442 1.00 95.06 188 THR A N 1
ATOM 1514 C CA . THR A 1 188 ? -1.287 -13.999 -16.391 1.00 95.06 188 THR A CA 1
ATOM 1515 C C . THR A 1 188 ? -1.223 -13.352 -15.009 1.00 95.06 188 THR A C 1
ATOM 1517 O O . THR A 1 188 ? -2.090 -13.591 -14.170 1.00 95.06 188 THR A O 1
ATOM 1520 N N . VAL A 1 189 ? -0.233 -12.486 -14.777 1.00 94.06 189 VAL A N 1
ATOM 1521 C CA . VAL A 1 189 ? -0.079 -11.785 -13.500 1.00 94.06 189 VAL A CA 1
ATOM 1522 C C . VAL A 1 189 ? -1.267 -10.861 -13.232 1.00 94.06 189 VAL A C 1
ATOM 1524 O O . VAL A 1 189 ? -1.812 -10.896 -12.130 1.00 94.06 189 VAL A O 1
ATOM 1527 N N . THR A 1 190 ? -1.734 -10.095 -14.220 1.00 95.56 190 THR A N 1
ATOM 1528 C CA . THR A 1 190 ? -2.923 -9.241 -14.078 1.00 95.56 190 THR A CA 1
ATOM 1529 C C . THR A 1 190 ? -4.147 -10.046 -13.653 1.00 95.56 190 THR A C 1
ATOM 1531 O O . THR A 1 190 ? -4.797 -9.684 -12.672 1.00 95.56 190 THR A O 1
ATOM 1534 N N . TRP A 1 191 ? -4.438 -11.167 -14.319 1.00 97.06 191 TRP A N 1
ATOM 1535 C CA . TRP A 1 191 ? -5.582 -12.015 -13.975 1.00 97.06 191 TRP A CA 1
ATOM 1536 C C . TRP A 1 191 ? -5.465 -12.636 -12.583 1.00 97.06 191 TRP A C 1
ATOM 1538 O O . TRP A 1 191 ? -6.457 -12.682 -11.855 1.00 97.06 191 TRP A O 1
ATOM 1548 N N . VAL A 1 192 ? -4.262 -13.049 -12.173 1.00 96.12 192 VAL A N 1
ATOM 1549 C CA . VAL A 1 192 ? -4.013 -13.534 -10.808 1.00 96.12 192 VAL A CA 1
ATOM 1550 C C . VAL A 1 192 ? -4.311 -12.438 -9.783 1.00 96.12 192 VAL A C 1
ATOM 1552 O O . VAL A 1 192 ? -5.037 -12.687 -8.822 1.00 96.12 192 VAL A O 1
ATOM 1555 N N . PHE A 1 193 ? -3.814 -11.215 -9.986 1.00 95.12 193 PHE A N 1
ATOM 1556 C CA . PHE A 1 193 ? -4.063 -10.104 -9.062 1.00 95.12 193 PHE A CA 1
ATOM 1557 C C . PHE A 1 193 ? -5.540 -9.695 -9.011 1.00 95.12 193 PHE A C 1
ATOM 1559 O O . PHE A 1 193 ? -6.059 -9.463 -7.918 1.00 95.12 193 PHE A O 1
ATOM 1566 N N . VAL A 1 194 ? -6.232 -9.662 -10.155 1.00 95.94 194 VAL A N 1
ATOM 1567 C CA . VAL A 1 194 ? -7.682 -9.412 -10.218 1.00 95.94 194 VAL A CA 1
ATOM 1568 C C . VAL A 1 194 ? -8.446 -10.498 -9.460 1.00 95.94 194 VAL A C 1
ATOM 1570 O O . VAL A 1 194 ? -9.270 -10.177 -8.608 1.00 95.94 194 VAL A O 1
ATOM 1573 N N . GLY A 1 195 ? -8.130 -11.775 -9.695 1.00 97.31 195 GLY A N 1
ATOM 1574 C CA . GLY A 1 195 ? -8.769 -12.897 -9.008 1.00 97.31 195 GLY A CA 1
ATOM 1575 C C . GLY A 1 195 ? -8.570 -12.855 -7.490 1.00 97.31 195 GLY A C 1
ATOM 1576 O O . GLY A 1 195 ? -9.534 -12.987 -6.735 1.00 97.31 195 GLY A O 1
ATOM 1577 N N . VAL A 1 196 ? -7.338 -12.604 -7.030 1.00 95.88 196 VAL A N 1
ATOM 1578 C CA . VAL A 1 196 ? -7.022 -12.465 -5.598 1.00 95.88 196 VAL A CA 1
ATOM 1579 C C . VAL A 1 196 ? -7.759 -11.272 -4.985 1.00 95.88 196 VAL A C 1
ATOM 1581 O O . VAL A 1 196 ? -8.347 -11.409 -3.912 1.00 95.88 196 VAL A O 1
ATOM 1584 N N . PHE A 1 197 ? -7.780 -10.121 -5.665 1.00 95.62 197 PHE A N 1
ATOM 1585 C CA . PHE A 1 197 ? -8.510 -8.938 -5.211 1.00 95.62 197 PHE A CA 1
ATOM 1586 C C . PHE A 1 197 ? -10.009 -9.222 -5.060 1.00 95.62 197 PHE A C 1
ATOM 1588 O O . PHE A 1 197 ? -10.570 -9.003 -3.984 1.00 95.62 197 PHE A O 1
ATOM 1595 N N . SER A 1 198 ? -10.647 -9.772 -6.097 1.00 96.19 198 SER A N 1
ATOM 1596 C CA . SER A 1 198 ? -12.071 -10.115 -6.081 1.00 96.19 198 SER A CA 1
ATOM 1597 C C . SER A 1 198 ? -12.408 -11.114 -4.973 1.00 96.19 198 SER A C 1
ATOM 1599 O O . SER A 1 198 ? -13.389 -10.917 -4.254 1.00 96.19 198 SER A O 1
ATOM 1601 N N . ALA A 1 199 ? -11.577 -12.142 -4.770 1.00 97.44 199 ALA A N 1
ATOM 1602 C CA . ALA A 1 199 ? -11.761 -13.109 -3.690 1.00 97.44 199 ALA A CA 1
ATOM 1603 C C . ALA A 1 199 ? -11.660 -12.453 -2.302 1.00 97.44 199 ALA A C 1
ATOM 1605 O O . ALA A 1 199 ? -12.508 -12.697 -1.442 1.00 97.44 199 ALA A O 1
ATOM 1606 N N . MET A 1 200 ? -10.667 -11.583 -2.078 1.00 95.62 200 MET A N 1
ATOM 1607 C CA . MET A 1 200 ? -10.515 -10.871 -0.804 1.00 95.62 200 MET A CA 1
ATOM 1608 C C . MET A 1 200 ? -11.690 -9.924 -0.524 1.00 95.62 200 MET A C 1
ATOM 1610 O O . MET A 1 200 ? -12.196 -9.898 0.602 1.00 95.62 200 MET A O 1
ATOM 1614 N N . VAL A 1 201 ? -12.155 -9.174 -1.530 1.00 95.06 201 VAL A N 1
ATOM 1615 C CA . VAL A 1 201 ? -13.327 -8.288 -1.409 1.00 95.06 201 VAL A CA 1
ATOM 1616 C C . VAL A 1 201 ? -14.587 -9.094 -1.107 1.00 95.06 201 VAL A C 1
ATOM 1618 O O . VAL A 1 201 ? -15.350 -8.716 -0.216 1.00 95.06 201 VAL A O 1
ATOM 1621 N N . PHE A 1 202 ? -14.786 -10.234 -1.772 1.00 96.94 202 PHE A N 1
ATOM 1622 C CA . PHE A 1 202 ? -15.916 -11.123 -1.511 1.00 96.94 202 PHE A CA 1
ATOM 1623 C C . PHE A 1 202 ? -15.904 -11.651 -0.069 1.00 96.94 202 PHE A C 1
ATOM 1625 O O . PHE A 1 202 ? -16.875 -11.463 0.665 1.00 96.94 202 PHE A O 1
ATOM 1632 N N . VAL A 1 203 ? -14.782 -12.225 0.381 1.00 97.12 203 VAL A N 1
ATOM 1633 C CA . VAL A 1 203 ? -14.626 -12.729 1.758 1.00 97.12 203 VAL A CA 1
ATOM 1634 C C . VAL A 1 203 ? -14.845 -11.617 2.785 1.00 97.12 203 VAL A C 1
ATOM 1636 O O . VAL A 1 203 ? -15.554 -11.818 3.771 1.00 97.12 203 VAL A O 1
ATOM 1639 N N . THR A 1 204 ? -14.294 -10.425 2.544 1.00 94.00 204 THR A N 1
ATOM 1640 C CA . THR A 1 204 ? -14.491 -9.254 3.412 1.00 94.00 204 THR A CA 1
ATOM 1641 C C . THR A 1 204 ? -15.960 -8.854 3.478 1.00 94.00 204 THR A C 1
ATOM 1643 O O . THR A 1 204 ? -16.480 -8.609 4.564 1.00 94.00 204 THR A O 1
ATOM 1646 N N . SER A 1 205 ? -16.640 -8.819 2.332 1.00 95.62 205 SER A N 1
ATOM 1647 C CA . SER A 1 205 ? -18.056 -8.455 2.241 1.00 95.62 205 SER A CA 1
ATOM 1648 C C . SER A 1 205 ? -18.923 -9.425 3.037 1.00 95.62 205 SER A C 1
ATOM 1650 O O . SER A 1 205 ? -19.741 -8.995 3.851 1.00 95.62 205 SER A O 1
ATOM 1652 N N . VAL A 1 206 ? -18.688 -10.731 2.878 1.00 96.50 206 VAL A N 1
ATOM 1653 C CA . VAL A 1 206 ? -19.374 -11.784 3.640 1.00 96.50 206 VAL A CA 1
ATOM 1654 C C . VAL A 1 206 ? -19.084 -11.646 5.134 1.00 96.50 206 VAL A C 1
ATOM 1656 O O . VAL A 1 206 ? -20.014 -11.636 5.939 1.00 96.50 206 VAL A O 1
ATOM 1659 N N . ALA A 1 207 ? -17.819 -11.472 5.524 1.00 95.81 207 ALA A N 1
ATOM 1660 C CA . ALA A 1 207 ? -17.436 -11.337 6.925 1.00 95.81 207 ALA A CA 1
ATOM 1661 C C . ALA A 1 207 ? -18.081 -10.105 7.578 1.00 95.81 207 ALA A C 1
ATOM 1663 O O . ALA A 1 207 ? -18.724 -10.234 8.619 1.00 95.81 207 ALA A O 1
ATOM 1664 N N . VAL A 1 208 ? -17.962 -8.921 6.967 1.00 94.31 208 VAL A N 1
ATOM 1665 C CA . VAL A 1 208 ? -18.566 -7.679 7.480 1.00 94.31 208 VAL A CA 1
ATOM 1666 C C . VAL A 1 208 ? -20.079 -7.831 7.595 1.00 94.31 208 VAL A C 1
ATOM 1668 O O . VAL A 1 208 ? -20.645 -7.443 8.616 1.00 94.31 208 VAL A O 1
ATOM 1671 N N . THR A 1 209 ? -20.730 -8.448 6.608 1.00 93.44 209 THR A N 1
ATOM 1672 C CA . THR A 1 209 ? -22.174 -8.716 6.639 1.00 93.44 209 THR A CA 1
ATOM 1673 C C . THR A 1 209 ? -22.543 -9.627 7.813 1.00 93.44 209 THR A C 1
ATOM 1675 O O . THR A 1 209 ? -23.388 -9.262 8.622 1.00 93.44 209 THR A O 1
ATOM 1678 N N . ILE A 1 210 ? -21.849 -10.754 8.006 1.00 94.25 210 ILE A N 1
ATOM 1679 C CA . ILE A 1 210 ? -22.094 -11.663 9.141 1.00 94.25 210 ILE A CA 1
ATOM 1680 C C . ILE A 1 210 ? -21.864 -10.958 10.488 1.00 94.25 210 ILE A C 1
ATOM 1682 O O . ILE A 1 210 ? -22.672 -11.097 11.405 1.00 94.25 210 ILE A O 1
ATOM 1686 N N . TYR A 1 211 ? -20.782 -10.186 10.630 1.00 93.31 211 TYR A N 1
ATOM 1687 C CA . TYR A 1 211 ? -20.466 -9.481 11.878 1.00 93.31 211 TYR A CA 1
ATOM 1688 C C . TYR A 1 211 ? -21.456 -8.362 12.209 1.00 93.31 211 TYR A C 1
ATOM 1690 O O . TYR A 1 211 ? -21.725 -8.119 13.385 1.00 93.31 211 TYR A O 1
ATOM 1698 N N . THR A 1 212 ? -21.976 -7.669 11.198 1.00 89.94 212 THR A N 1
ATOM 1699 C CA . THR A 1 212 ? -22.929 -6.563 11.381 1.00 89.94 212 THR A CA 1
ATOM 1700 C C . THR A 1 212 ? -24.358 -7.046 11.576 1.00 89.94 212 THR A C 1
ATOM 1702 O O . THR A 1 212 ? -25.077 -6.437 12.363 1.00 89.94 212 THR A O 1
ATOM 1705 N N . LEU A 1 213 ? -24.746 -8.139 10.914 1.00 88.75 213 LEU A N 1
ATOM 1706 C CA . LEU A 1 213 ? -26.063 -8.757 11.054 1.00 88.75 213 LEU A CA 1
ATOM 1707 C C . LEU A 1 213 ? -26.167 -9.702 12.248 1.00 88.75 213 LEU A C 1
ATOM 1709 O O . LEU A 1 213 ? -27.272 -10.142 12.553 1.00 88.75 213 LEU A O 1
ATOM 1713 N N . LYS A 1 214 ? -25.053 -10.033 12.924 1.00 88.81 214 LYS A N 1
ATOM 1714 C CA . LYS A 1 214 ? -25.074 -10.900 14.106 1.00 88.81 214 LYS A CA 1
ATOM 1715 C C . LYS A 1 214 ? -26.117 -10.344 15.082 1.00 88.81 214 LYS A C 1
ATOM 1717 O O . LYS A 1 214 ? -25.885 -9.260 15.630 1.00 88.81 214 LYS A O 1
ATOM 1722 N N . PRO A 1 215 ? -27.252 -11.046 15.288 1.00 79.00 215 PRO A N 1
ATOM 1723 C CA . PRO A 1 215 ? -28.353 -10.513 16.066 1.00 79.00 215 PRO A CA 1
ATOM 1724 C C . PRO A 1 215 ? -27.794 -10.165 17.431 1.00 79.00 215 PRO A C 1
ATOM 1726 O O . PRO A 1 215 ? -27.039 -10.951 18.018 1.00 79.00 215 PRO A O 1
ATOM 1729 N N . ARG A 1 216 ? -28.088 -8.946 17.888 1.00 71.75 216 ARG A N 1
ATOM 1730 C CA . ARG A 1 216 ? -27.675 -8.447 19.195 1.00 71.75 216 ARG A CA 1
ATOM 1731 C C . ARG A 1 216 ? -28.364 -9.349 20.204 1.00 71.75 216 ARG A C 1
ATOM 1733 O O . ARG A 1 216 ? -29.510 -9.120 20.552 1.00 71.75 216 ARG A O 1
ATOM 1740 N N . THR A 1 217 ? -27.697 -10.454 20.536 1.00 65.69 217 THR A N 1
ATOM 1741 C CA . THR A 1 217 ? -28.301 -11.620 21.178 1.00 65.69 217 THR A CA 1
ATOM 1742 C C . THR A 1 217 ? -29.189 -11.158 22.313 1.00 65.69 217 THR A C 1
ATOM 1744 O O . THR A 1 217 ? -28.725 -10.350 23.123 1.00 65.69 217 THR A O 1
ATOM 1747 N N . ALA A 1 218 ? -30.402 -11.710 22.369 1.00 57.66 218 ALA A N 1
ATOM 1748 C CA . ALA A 1 218 ? -31.470 -11.480 23.342 1.00 57.66 218 ALA A CA 1
ATOM 1749 C C . ALA A 1 218 ? -31.012 -11.315 24.806 1.00 57.66 218 ALA A C 1
ATOM 1751 O O . ALA A 1 218 ? -31.738 -10.779 25.621 1.00 57.66 218 ALA A O 1
ATOM 1752 N N . LYS A 1 219 ? -29.774 -11.679 25.161 1.00 63.50 219 LYS A N 1
ATOM 1753 C CA . LYS A 1 219 ? -29.108 -11.280 26.409 1.00 63.50 219 LYS A CA 1
ATOM 1754 C C . LYS A 1 219 ? -29.141 -9.775 26.698 1.00 63.50 219 LYS A C 1
ATOM 1756 O O . LYS A 1 219 ? -29.185 -9.421 27.869 1.00 63.50 219 LYS A O 1
ATOM 1761 N N . ALA A 1 220 ? -29.092 -8.900 25.689 1.00 68.06 220 ALA A N 1
ATOM 1762 C CA . ALA A 1 220 ? -29.224 -7.459 25.924 1.00 68.06 220 ALA A CA 1
ATOM 1763 C C . ALA A 1 220 ? -30.662 -7.082 26.311 1.00 68.06 220 ALA A C 1
ATOM 1765 O O . ALA A 1 220 ? -30.846 -6.295 27.234 1.00 68.06 220 ALA A O 1
ATOM 1766 N N . GLU A 1 221 ? -31.654 -7.700 25.669 1.00 72.06 221 GLU A N 1
ATOM 1767 C CA . GLU A 1 221 ? -33.070 -7.520 26.002 1.00 72.06 221 GLU A CA 1
ATOM 1768 C C . GLU A 1 221 ? -33.408 -8.138 27.356 1.00 72.06 221 GLU A C 1
ATOM 1770 O O . GLU A 1 221 ? -33.957 -7.442 28.190 1.00 72.06 221 GLU A O 1
ATOM 1775 N N . VAL A 1 222 ? -32.949 -9.355 27.661 1.00 79.12 222 VAL A N 1
ATOM 1776 C CA . VAL A 1 222 ? -33.120 -9.984 28.983 1.00 79.12 222 VAL A CA 1
ATOM 1777 C C . VAL A 1 222 ? -32.433 -9.165 30.078 1.00 79.12 222 VAL A C 1
ATOM 1779 O O . VAL A 1 222 ? -32.961 -9.030 31.178 1.00 79.12 222 VAL A O 1
ATOM 1782 N N . ALA A 1 223 ? -31.258 -8.584 29.812 1.00 80.75 223 ALA A N 1
ATOM 1783 C CA . ALA A 1 223 ? -30.597 -7.709 30.779 1.00 80.75 223 ALA A CA 1
ATOM 1784 C C . ALA A 1 223 ? -31.342 -6.379 30.971 1.00 80.75 223 ALA A C 1
ATOM 1786 O O . ALA A 1 223 ? -31.364 -5.856 32.084 1.00 80.75 223 ALA A O 1
ATOM 1787 N N . GLN A 1 224 ? -31.949 -5.834 29.915 1.00 80.00 224 GLN A N 1
ATOM 1788 C CA . GLN A 1 224 ? -32.733 -4.602 29.974 1.00 80.00 224 GLN A CA 1
ATOM 1789 C C . GLN A 1 224 ? -34.102 -4.832 30.627 1.00 80.00 224 GLN A C 1
ATOM 1791 O O . GLN A 1 224 ? -34.498 -4.055 31.489 1.00 80.00 224 GLN A O 1
ATOM 1796 N N . GLU A 1 225 ? -34.769 -5.937 30.310 1.00 85.50 225 GLU A N 1
ATOM 1797 C CA . GLU A 1 225 ? -36.017 -6.384 30.924 1.00 85.50 225 GLU A CA 1
ATOM 1798 C C . GLU A 1 225 ? -35.820 -6.640 32.418 1.00 85.50 225 GLU A C 1
ATOM 1800 O O . GLU A 1 225 ? -36.566 -6.099 33.227 1.00 85.50 225 GLU A O 1
ATOM 1805 N N . LYS A 1 226 ? -34.736 -7.324 32.813 1.00 84.25 226 LYS A N 1
ATOM 1806 C CA . LYS A 1 226 ? -34.396 -7.536 34.230 1.00 84.25 226 LYS A CA 1
ATOM 1807 C C . LYS A 1 226 ? -34.094 -6.230 34.975 1.00 84.25 226 LYS A C 1
ATOM 1809 O O . LYS A 1 226 ? -34.324 -6.135 36.178 1.00 84.25 226 LYS A O 1
ATOM 1814 N N . ARG A 1 227 ? -33.571 -5.215 34.277 1.00 84.25 227 ARG A N 1
ATOM 1815 C CA . ARG A 1 227 ? -33.328 -3.881 34.849 1.00 84.25 227 ARG A CA 1
ATOM 1816 C C . ARG A 1 227 ? -34.635 -3.106 35.019 1.00 84.25 227 ARG A C 1
ATOM 1818 O O . ARG A 1 227 ? -34.852 -2.513 36.072 1.00 84.25 227 ARG A O 1
ATOM 1825 N N . ASN A 1 228 ? -35.518 -3.166 34.026 1.00 85.38 228 ASN A N 1
ATOM 1826 C CA . ASN A 1 228 ? -36.830 -2.526 34.067 1.00 85.38 228 ASN A CA 1
ATOM 1827 C C . ASN A 1 228 ? -37.743 -3.181 35.115 1.00 85.38 228 ASN A C 1
ATOM 1829 O O . ASN A 1 228 ? -38.380 -2.467 35.883 1.00 85.38 228 ASN A O 1
ATOM 1833 N N . SER A 1 229 ? -37.724 -4.513 35.239 1.00 79.19 229 SER A N 1
ATOM 1834 C CA . SER A 1 229 ? -38.483 -5.240 36.264 1.00 79.19 229 SER A CA 1
ATOM 1835 C C . SER A 1 229 ? -37.984 -4.947 37.680 1.00 79.19 229 SER A C 1
ATOM 1837 O O . SER A 1 229 ? -38.775 -4.891 38.611 1.00 79.19 229 SER A O 1
ATOM 1839 N N . SER A 1 230 ? -36.678 -4.713 37.865 1.00 74.00 230 SER A N 1
ATOM 1840 C CA . SER A 1 230 ? -36.146 -4.291 39.169 1.00 74.00 230 SER A CA 1
ATOM 1841 C C . SER A 1 230 ? -36.491 -2.842 39.532 1.00 74.00 230 SER A C 1
ATOM 1843 O O . SER A 1 230 ? -36.479 -2.491 40.709 1.00 74.00 230 SER A O 1
ATOM 1845 N N . SER A 1 231 ? -36.811 -2.005 38.539 1.00 68.81 231 SER A N 1
ATOM 1846 C CA . SER A 1 231 ? -37.161 -0.600 38.755 1.00 68.81 231 SER A CA 1
ATOM 1847 C C . SER A 1 231 ? -38.644 -0.386 39.069 1.00 68.81 231 SER A C 1
ATOM 1849 O O . SER A 1 231 ? -38.967 0.639 39.662 1.00 68.81 231 SER A O 1
ATOM 1851 N N . SER A 1 232 ? -39.544 -1.299 38.685 1.00 61.56 232 SER A N 1
ATOM 1852 C CA . SER A 1 232 ? -40.990 -1.115 38.891 1.00 61.56 232 SER A CA 1
ATOM 1853 C C . SER A 1 232 ? -41.460 -1.495 40.298 1.00 61.56 232 SER A C 1
ATOM 1855 O O . SER A 1 232 ? -42.417 -0.918 40.794 1.00 61.56 232 SER A O 1
ATOM 1857 N N . THR A 1 233 ? -40.755 -2.382 41.005 1.00 57.00 233 THR A N 1
ATOM 1858 C CA . THR A 1 233 ? -41.132 -2.804 42.369 1.00 57.00 233 THR A CA 1
ATOM 1859 C C . THR A 1 233 ? -41.013 -1.724 43.451 1.00 57.00 233 THR A C 1
ATOM 1861 O O . THR A 1 233 ? -41.335 -2.012 44.598 1.00 57.00 233 THR A O 1
ATOM 1864 N N . HIS A 1 234 ? -40.565 -0.502 43.136 1.00 55.47 234 HIS A N 1
ATOM 1865 C CA . HIS A 1 234 ? -40.430 0.563 44.139 1.00 55.47 234 HIS A CA 1
ATOM 1866 C C . HIS A 1 234 ? -41.381 1.759 43.955 1.00 55.47 234 HIS A C 1
ATOM 1868 O O . HIS A 1 234 ? -41.429 2.606 44.841 1.00 55.47 234 HIS A O 1
ATOM 1874 N N . SER A 1 235 ? -42.158 1.844 42.868 1.00 56.16 235 SER A N 1
ATOM 1875 C CA . SER A 1 235 ? -43.040 3.003 42.615 1.00 56.16 235 SER A CA 1
ATOM 1876 C C . SER A 1 235 ? -44.540 2.739 42.769 1.00 56.16 235 SER A C 1
ATOM 1878 O O . SER A 1 235 ? -45.323 3.686 42.695 1.00 56.16 235 SER A O 1
ATOM 1880 N N . ASP A 1 236 ? -44.960 1.490 42.979 1.00 54.59 236 ASP A N 1
ATOM 1881 C CA . ASP A 1 236 ? -46.388 1.133 42.979 1.00 54.59 236 ASP A CA 1
ATOM 1882 C C . ASP A 1 236 ? -47.116 1.412 44.307 1.00 54.59 236 ASP A C 1
ATOM 1884 O O . ASP A 1 236 ? -48.346 1.367 44.344 1.00 54.59 236 ASP A O 1
ATOM 1888 N N . ASP A 1 237 ? -46.405 1.817 45.364 1.00 56.16 237 ASP A N 1
ATOM 1889 C CA . ASP A 1 237 ? -47.045 2.240 46.618 1.00 56.16 237 ASP A CA 1
ATOM 1890 C C . ASP A 1 237 ? -47.513 3.711 46.613 1.00 56.16 237 ASP A C 1
ATOM 1892 O O . ASP A 1 237 ? -48.278 4.104 47.492 1.00 56.16 237 ASP A O 1
ATOM 1896 N N . GLU A 1 238 ? -47.144 4.536 45.620 1.00 54.56 238 GLU A N 1
ATOM 1897 C CA . GLU A 1 238 ? -47.410 5.991 45.675 1.00 54.56 238 GLU A CA 1
ATOM 1898 C C . GLU A 1 238 ? -48.469 6.511 44.681 1.00 54.56 238 GLU A C 1
ATOM 1900 O O . GLU A 1 238 ? -48.825 7.687 44.713 1.00 54.56 238 GLU A O 1
ATOM 1905 N N . LYS A 1 239 ? -49.034 5.675 43.796 1.00 50.25 239 LYS A N 1
ATOM 1906 C CA . LYS A 1 239 ? -49.941 6.159 42.726 1.00 50.25 239 LYS A CA 1
ATOM 1907 C C . LYS A 1 239 ? -51.328 5.525 42.660 1.00 50.25 239 LYS A C 1
ATOM 1909 O O . LYS A 1 239 ? -51.999 5.599 41.634 1.00 50.25 239 LYS A O 1
ATOM 1914 N N . ARG A 1 240 ? -51.830 4.997 43.778 1.00 48.12 240 ARG A N 1
ATOM 1915 C CA . ARG A 1 240 ? -53.218 4.504 43.892 1.00 48.12 240 ARG A CA 1
ATOM 1916 C C . ARG A 1 240 ? -54.250 5.581 44.262 1.00 48.12 240 ARG A C 1
ATOM 1918 O O . ARG A 1 240 ? -55.283 5.265 44.845 1.00 48.12 240 ARG A O 1
ATOM 1925 N N . ALA A 1 241 ? -54.001 6.839 43.905 1.00 53.38 241 ALA A N 1
ATOM 1926 C CA . ALA A 1 241 ? -54.952 7.934 44.079 1.00 53.38 241 ALA A CA 1
ATOM 1927 C C . ALA A 1 241 ? -54.993 8.818 42.825 1.00 53.38 241 ALA A C 1
ATOM 1929 O O . ALA A 1 241 ? -54.315 9.834 42.762 1.00 53.38 241 ALA A O 1
ATOM 1930 N N . SER A 1 242 ? -55.743 8.394 41.806 1.00 48.97 242 SER A N 1
ATOM 1931 C CA . SER A 1 242 ? -56.579 9.258 40.954 1.00 48.97 242 SER A CA 1
ATOM 1932 C C . SER A 1 242 ? -57.038 8.451 39.738 1.00 48.97 242 SER A C 1
ATOM 1934 O O . SER A 1 242 ? -56.256 8.146 38.839 1.00 48.97 242 SER A O 1
ATOM 1936 N N . ALA A 1 243 ? -58.308 8.060 39.759 1.00 49.31 243 ALA A N 1
ATOM 1937 C CA . ALA A 1 243 ? -59.033 7.481 38.639 1.00 49.31 243 ALA A CA 1
ATOM 1938 C C . ALA A 1 243 ? -59.897 8.565 37.970 1.00 49.31 243 ALA A C 1
ATOM 1940 O O . ALA A 1 243 ? -60.373 9.448 38.682 1.00 49.31 243 ALA A O 1
ATOM 1941 N N . ALA A 1 244 ? -60.100 8.429 36.650 1.00 44.50 244 ALA A N 1
ATOM 1942 C CA . ALA A 1 244 ? -61.129 9.001 35.746 1.00 44.50 244 ALA A CA 1
ATOM 1943 C C . ALA A 1 244 ? -60.441 9.376 34.412 1.00 44.50 244 ALA A C 1
ATOM 1945 O O . ALA A 1 244 ? -59.343 9.918 34.442 1.00 44.50 244 ALA A O 1
ATOM 1946 N N . ASP A 1 245 ? -60.941 9.160 33.197 1.00 44.25 245 ASP A N 1
ATOM 1947 C CA . ASP A 1 245 ? -62.171 8.597 32.622 1.00 44.25 245 ASP A CA 1
ATOM 1948 C C . ASP A 1 245 ? -61.847 8.349 31.117 1.00 44.25 245 ASP A C 1
ATOM 1950 O O . ASP A 1 245 ? -60.939 9.008 30.593 1.00 44.25 245 ASP A O 1
ATOM 1954 N N . PRO A 1 246 ? -62.522 7.446 30.380 1.00 53.72 246 PRO A N 1
ATOM 1955 C CA . PRO A 1 246 ? -62.220 7.165 28.978 1.00 53.72 246 PRO A CA 1
ATOM 1956 C C . PRO A 1 246 ? -63.177 7.902 28.025 1.00 53.72 246 PRO A C 1
ATOM 1958 O O . PRO A 1 246 ? -64.388 7.696 28.071 1.00 53.72 246 PRO A O 1
ATOM 1961 N N . GLN A 1 247 ? -62.644 8.687 27.083 1.00 39.59 247 GLN A N 1
ATOM 1962 C CA . GLN A 1 247 ? -63.404 9.134 25.910 1.00 39.59 247 GLN A CA 1
ATOM 1963 C C . GLN A 1 247 ? -62.645 8.930 24.594 1.00 39.59 247 GLN A C 1
ATOM 1965 O O . GLN A 1 247 ? -61.622 9.549 24.318 1.00 39.59 247 GLN A O 1
ATOM 1970 N N . ALA A 1 248 ? -63.213 7.997 23.828 1.00 51.69 248 ALA A N 1
ATOM 1971 C CA . ALA A 1 248 ? -63.398 7.947 22.382 1.00 51.69 248 ALA A CA 1
ATOM 1972 C C . ALA A 1 248 ? -62.784 9.075 21.531 1.00 51.69 248 ALA A C 1
ATOM 1974 O O . ALA A 1 248 ? -63.149 10.240 21.661 1.00 51.69 248 ALA A O 1
ATOM 1975 N N . ALA A 1 249 ? -61.987 8.678 20.536 1.00 45.34 249 ALA A N 1
ATOM 1976 C CA . ALA A 1 249 ? -61.821 9.433 19.297 1.00 45.34 249 ALA A CA 1
ATOM 1977 C C . ALA A 1 249 ? -61.490 8.470 18.146 1.00 45.34 249 ALA A C 1
ATOM 1979 O O . ALA A 1 249 ? -60.341 8.115 17.892 1.00 45.34 249 ALA A O 1
ATOM 1980 N N . GLU A 1 250 ? -62.551 8.030 17.479 1.00 50.59 250 GLU A N 1
ATOM 1981 C CA . GLU A 1 250 ? -62.550 7.403 16.162 1.00 50.59 250 GLU A CA 1
ATOM 1982 C C . GLU A 1 250 ? -62.384 8.522 15.115 1.00 50.59 250 GLU A C 1
ATOM 1984 O O . GLU A 1 250 ? -63.184 9.455 15.074 1.00 50.59 250 GLU A O 1
ATOM 1989 N N . SER A 1 251 ? -61.317 8.485 14.307 1.00 46.53 251 SER A N 1
ATOM 1990 C CA . SER A 1 251 ? -61.061 9.479 13.253 1.00 46.53 251 SER A CA 1
ATOM 1991 C C . SER A 1 251 ? -60.454 8.828 12.007 1.00 46.53 251 SER A C 1
ATOM 1993 O O . SER A 1 251 ? -59.266 8.522 11.944 1.00 46.53 251 SER A O 1
ATOM 1995 N N . GLN A 1 252 ? -61.350 8.584 11.050 1.00 49.50 252 GLN A N 1
ATOM 1996 C CA . GLN A 1 252 ? -61.235 8.813 9.605 1.00 49.50 252 GLN A CA 1
ATOM 1997 C C . GLN A 1 252 ? -59.915 8.446 8.901 1.00 49.50 252 GLN A C 1
ATOM 1999 O O . GLN A 1 252 ? -58.974 9.231 8.800 1.00 49.50 252 GLN A O 1
ATOM 2004 N N . ALA A 1 253 ? -59.941 7.277 8.255 1.00 45.09 253 ALA A N 1
ATOM 2005 C CA . ALA A 1 253 ? -59.050 6.908 7.163 1.00 45.09 253 ALA A CA 1
ATOM 2006 C C . ALA A 1 253 ? -59.383 7.729 5.899 1.00 45.09 253 ALA A C 1
ATOM 2008 O O . ALA A 1 253 ? -60.278 7.379 5.129 1.00 45.09 253 ALA A O 1
ATOM 2009 N N . ALA A 1 254 ? -58.668 8.834 5.687 1.00 50.34 254 ALA A N 1
ATOM 2010 C CA . ALA A 1 254 ? -58.608 9.499 4.390 1.00 50.34 254 ALA A CA 1
ATOM 2011 C C . ALA A 1 254 ? -57.683 8.690 3.464 1.00 50.34 254 ALA A C 1
ATOM 2013 O O . ALA A 1 254 ? -56.541 8.401 3.823 1.00 50.34 254 ALA A O 1
ATOM 2014 N N . GLY A 1 255 ? -58.199 8.290 2.298 1.00 51.81 255 GLY A N 1
ATOM 2015 C CA . GLY A 1 255 ? -57.495 7.457 1.324 1.00 51.81 255 GLY A CA 1
ATOM 2016 C C . GLY A 1 255 ? -56.160 8.066 0.904 1.00 51.81 255 GLY A C 1
ATOM 2017 O O . GLY A 1 255 ? -56.113 9.174 0.369 1.00 51.81 255 GLY A O 1
ATOM 2018 N N . ALA A 1 256 ? -55.076 7.333 1.156 1.00 57.88 256 ALA A N 1
ATOM 2019 C CA . ALA A 1 256 ? -53.763 7.685 0.646 1.00 57.88 256 ALA A CA 1
ATOM 2020 C C . ALA A 1 256 ? -53.793 7.664 -0.896 1.00 57.88 256 ALA A C 1
ATOM 2022 O O . ALA A 1 256 ? -54.407 6.764 -1.476 1.00 57.88 256 ALA A O 1
ATOM 2023 N N . PRO A 1 257 ? -53.163 8.641 -1.570 1.00 65.62 257 PRO A N 1
ATOM 2024 C CA . PRO A 1 257 ? -53.076 8.653 -3.023 1.00 65.62 257 PRO A CA 1
ATOM 2025 C C . PRO A 1 257 ? -52.374 7.381 -3.533 1.00 65.62 257 PRO A C 1
ATOM 2027 O O . PRO A 1 257 ? -51.463 6.885 -2.861 1.00 65.62 257 PRO A O 1
ATOM 2030 N N . PRO A 1 258 ? -52.780 6.853 -4.703 1.00 64.31 258 PRO A N 1
ATOM 2031 C CA . PRO A 1 258 ? -52.167 5.667 -5.287 1.00 64.31 258 PRO A CA 1
ATOM 2032 C C . PRO A 1 258 ? -50.667 5.895 -5.480 1.00 64.31 258 PRO A C 1
ATOM 2034 O O . PRO A 1 258 ? -50.232 6.954 -5.940 1.00 64.31 258 PRO A O 1
ATOM 2037 N N . THR A 1 259 ? -49.864 4.910 -5.088 1.00 75.25 259 THR A N 1
ATOM 2038 C CA . THR A 1 259 ? -48.409 4.969 -5.239 1.00 75.25 259 THR A CA 1
ATOM 2039 C C . THR A 1 259 ? -48.040 4.993 -6.722 1.00 75.25 259 THR A C 1
ATOM 2041 O O . THR A 1 259 ? -48.736 4.416 -7.554 1.00 75.25 259 THR A O 1
ATOM 2044 N N . ALA A 1 260 ? -46.918 5.632 -7.071 1.00 74.31 260 ALA A N 1
ATOM 2045 C CA . ALA A 1 260 ? -46.439 5.745 -8.457 1.00 74.31 260 ALA A CA 1
ATOM 2046 C C . ALA A 1 260 ? -46.374 4.389 -9.200 1.00 74.31 260 ALA A C 1
ATOM 2048 O O . ALA A 1 260 ? -46.576 4.326 -10.408 1.00 74.31 260 ALA A O 1
ATOM 2049 N N . VAL A 1 261 ? -46.179 3.291 -8.463 1.00 71.31 261 VAL A N 1
ATOM 2050 C CA . VAL A 1 261 ? -46.190 1.916 -8.984 1.00 71.31 261 VAL A CA 1
ATOM 2051 C C . VAL A 1 261 ? -47.579 1.487 -9.475 1.00 71.31 261 VAL A C 1
ATOM 2053 O O . VAL A 1 261 ? -47.682 0.824 -10.502 1.00 71.31 261 VAL A O 1
ATOM 2056 N N . GLN A 1 262 ? -48.662 1.879 -8.796 1.00 75.25 262 GLN A N 1
ATOM 2057 C CA . GLN A 1 262 ? -50.027 1.583 -9.252 1.00 75.25 262 GLN A CA 1
ATOM 2058 C C . GLN A 1 262 ? -50.356 2.318 -10.556 1.00 75.25 262 GLN A C 1
ATOM 2060 O O . GLN A 1 262 ? -50.983 1.732 -11.434 1.00 75.25 262 GLN A O 1
ATOM 2065 N N . GLN A 1 263 ? -49.865 3.550 -10.715 1.00 80.31 263 GLN A N 1
ATOM 2066 C CA . GLN A 1 263 ? -50.032 4.322 -11.951 1.00 80.31 263 GLN A CA 1
ATOM 2067 C C . GLN A 1 263 ? -49.254 3.710 -13.126 1.00 80.31 263 GLN A C 1
ATOM 2069 O O . GLN A 1 263 ? -49.767 3.657 -14.240 1.00 80.31 263 GLN A O 1
ATOM 2074 N N . GLU A 1 264 ? -48.045 3.193 -12.889 1.00 74.56 264 GLU A N 1
ATOM 2075 C CA . GLU A 1 264 ? -47.251 2.519 -13.927 1.00 74.56 264 GLU A CA 1
ATOM 2076 C C . GLU A 1 264 ? -47.865 1.167 -14.338 1.00 74.56 264 GLU A C 1
ATOM 2078 O O . GLU A 1 264 ? -47.878 0.816 -15.518 1.00 74.56 264 GLU A O 1
ATOM 2083 N N . VAL A 1 265 ? -48.452 0.432 -13.386 1.00 73.25 265 VAL A N 1
ATOM 2084 C CA . VAL A 1 265 ? -49.187 -0.814 -13.662 1.00 73.25 265 VAL A CA 1
ATOM 2085 C C . VAL A 1 265 ? -50.479 -0.557 -14.446 1.00 73.25 265 VAL A C 1
ATOM 2087 O O . VAL A 1 265 ? -50.842 -1.377 -15.288 1.00 73.25 265 VAL A O 1
ATOM 2090 N N . GLU A 1 266 ? -51.172 0.560 -14.211 1.00 78.94 266 GLU A N 1
ATOM 2091 C CA . GLU A 1 266 ? -52.333 0.957 -15.021 1.00 78.94 266 GLU A CA 1
ATOM 2092 C C . GLU A 1 266 ? -51.932 1.406 -16.430 1.00 78.94 266 GLU A C 1
ATOM 2094 O O . GLU A 1 266 ? -52.553 0.962 -17.392 1.00 78.94 266 GLU A O 1
ATOM 2099 N N . ALA A 1 267 ? -50.849 2.174 -16.576 1.00 78.00 267 ALA A N 1
ATOM 2100 C CA . ALA A 1 267 ? -50.334 2.575 -17.887 1.00 78.00 267 ALA A CA 1
ATOM 2101 C C . ALA A 1 267 ? -49.889 1.373 -18.745 1.00 78.00 267 ALA A C 1
ATOM 2103 O O . ALA A 1 267 ? -50.049 1.376 -19.961 1.00 78.00 267 ALA A O 1
ATOM 2104 N N . LEU A 1 268 ? -49.368 0.312 -18.117 1.00 70.38 268 LEU A N 1
ATOM 2105 C CA . LEU A 1 268 ? -48.967 -0.924 -18.800 1.00 70.38 268 LEU A CA 1
ATOM 2106 C C . LEU A 1 268 ? -50.140 -1.853 -19.154 1.00 70.38 268 LEU A C 1
ATOM 2108 O O . LEU A 1 268 ? -49.940 -2.790 -19.925 1.00 70.38 268 LEU A O 1
ATOM 2112 N N . LYS A 1 269 ? -51.344 -1.629 -18.610 1.00 72.75 269 LYS A N 1
ATOM 2113 C CA . LYS A 1 269 ? -52.551 -2.385 -18.994 1.00 72.75 269 LYS A CA 1
ATOM 2114 C C . LYS A 1 269 ? -53.165 -1.908 -20.309 1.00 72.75 269 LYS A C 1
ATOM 2116 O O . LYS A 1 269 ? -53.900 -2.680 -20.910 1.00 72.75 269 LYS A O 1
ATOM 2121 N N . GLU A 1 270 ? -52.886 -0.678 -20.740 1.00 75.62 270 GLU A N 1
ATOM 2122 C CA . GLU A 1 270 ? -53.364 -0.149 -22.029 1.00 75.62 270 GLU A CA 1
ATOM 2123 C C . GLU A 1 270 ? -52.495 -0.586 -23.220 1.00 75.62 270 GLU A C 1
ATOM 2125 O O . GLU A 1 270 ? -52.928 -0.492 -24.367 1.00 75.62 270 GLU A O 1
ATOM 2130 N N . ASP A 1 271 ? -51.286 -1.095 -22.969 1.00 70.31 271 ASP A N 1
ATOM 2131 C CA . ASP A 1 271 ? -50.348 -1.512 -24.011 1.00 70.31 271 ASP A CA 1
ATOM 2132 C C . ASP A 1 271 ? -50.484 -3.032 -24.263 1.00 70.31 271 ASP A C 1
ATOM 2134 O O . ASP A 1 271 ? -49.768 -3.854 -23.685 1.00 70.31 271 ASP A O 1
ATOM 2138 N N . ASP A 1 272 ? -51.430 -3.419 -25.130 1.00 67.06 272 ASP A N 1
ATOM 2139 C CA . ASP A 1 272 ? -51.812 -4.806 -25.497 1.00 67.06 272 ASP A CA 1
ATOM 2140 C C . ASP A 1 272 ? -50.670 -5.678 -26.093 1.00 67.06 272 ASP A C 1
ATOM 2142 O O . ASP A 1 272 ? -50.882 -6.807 -26.545 1.00 67.06 272 ASP A O 1
ATOM 2146 N N . ALA A 1 273 ? -49.428 -5.190 -26.129 1.00 62.22 273 ALA A N 1
ATOM 2147 C CA . ALA A 1 273 ? -48.405 -5.695 -27.038 1.00 62.22 273 ALA A CA 1
ATOM 2148 C C . ALA A 1 273 ? -47.509 -6.835 -26.510 1.00 62.22 273 ALA A C 1
ATOM 2150 O O . ALA A 1 273 ? -46.800 -7.440 -27.316 1.00 62.22 273 ALA A O 1
ATOM 2151 N N . ASN A 1 274 ? -47.484 -7.186 -25.214 1.00 79.00 274 ASN A N 1
ATOM 2152 C CA . ASN A 1 274 ? -46.699 -8.356 -24.776 1.00 79.00 274 ASN A CA 1
ATOM 2153 C C . ASN A 1 274 ? -47.098 -8.918 -23.391 1.00 79.00 274 ASN A C 1
ATOM 2155 O O . ASN A 1 274 ? -46.601 -8.431 -22.368 1.00 79.00 274 ASN A O 1
ATOM 2159 N N . PRO A 1 275 ? -47.888 -10.008 -23.320 1.00 76.88 275 PRO A N 1
ATOM 2160 C CA . PRO A 1 275 ? -48.302 -10.606 -22.046 1.00 76.88 275 PRO A CA 1
ATOM 2161 C C . PRO A 1 275 ? -47.123 -11.113 -21.191 1.00 76.88 275 PRO A C 1
ATOM 2163 O O . PRO A 1 275 ? -47.216 -11.139 -19.963 1.00 76.88 275 PRO A O 1
ATOM 2166 N N . GLY A 1 276 ? -45.981 -11.453 -21.804 1.00 80.38 276 GLY A N 1
ATOM 2167 C CA . GLY A 1 276 ? -44.774 -11.865 -21.079 1.00 80.38 276 GLY A CA 1
ATOM 2168 C C . GLY A 1 276 ? -44.092 -10.718 -20.327 1.00 80.38 276 GLY A C 1
ATOM 2169 O O . GLY A 1 276 ? -43.528 -10.929 -19.253 1.00 80.38 276 GLY A O 1
ATOM 2170 N N . ARG A 1 277 ? -44.183 -9.487 -20.847 1.00 76.31 277 ARG A N 1
ATOM 2171 C CA . ARG A 1 277 ? -43.606 -8.297 -20.206 1.00 76.31 277 ARG A CA 1
ATOM 2172 C C . ARG A 1 277 ? -44.415 -7.891 -18.974 1.00 76.31 277 ARG A C 1
ATOM 2174 O O . ARG A 1 277 ? -43.820 -7.618 -17.935 1.00 76.31 277 ARG A O 1
ATOM 2181 N N . LEU A 1 278 ? -45.747 -7.940 -19.059 1.00 79.75 278 LEU A N 1
ATOM 2182 C CA . LEU A 1 278 ? -46.635 -7.653 -17.928 1.00 79.75 278 LEU A CA 1
ATOM 2183 C C . LEU A 1 278 ? -46.429 -8.655 -16.781 1.00 79.75 278 LEU A C 1
ATOM 2185 O O . LEU A 1 278 ? -46.293 -8.253 -15.628 1.00 79.75 278 LEU A O 1
ATOM 2189 N N . ALA A 1 279 ? -46.318 -9.951 -17.091 1.00 79.81 279 ALA A N 1
ATOM 2190 C CA . ALA A 1 279 ? -46.048 -10.981 -16.089 1.00 79.81 279 ALA A CA 1
ATOM 2191 C C . ALA A 1 279 ? -44.677 -10.804 -15.406 1.00 79.81 279 ALA A C 1
ATOM 2193 O O . ALA A 1 279 ? -44.571 -10.969 -14.191 1.00 79.81 279 ALA A O 1
ATOM 2194 N N . ALA A 1 280 ? -43.636 -10.424 -16.158 1.00 78.31 280 ALA A N 1
ATOM 2195 C CA . ALA A 1 280 ? -42.309 -10.154 -15.603 1.00 78.31 280 ALA A CA 1
ATOM 2196 C C . ALA A 1 280 ? -42.299 -8.924 -14.677 1.00 78.31 280 ALA A C 1
ATOM 2198 O O . ALA A 1 280 ? -41.707 -8.976 -13.599 1.00 78.31 280 ALA A O 1
ATOM 2199 N N . VAL A 1 281 ? -42.985 -7.841 -15.065 1.00 79.00 281 VAL A N 1
ATOM 2200 C CA . VAL A 1 281 ? -43.099 -6.620 -14.248 1.00 79.00 281 VAL A CA 1
ATOM 2201 C C . VAL A 1 281 ? -43.909 -6.883 -12.978 1.00 79.00 281 VAL A C 1
ATOM 2203 O O . VAL A 1 281 ? -43.454 -6.527 -11.895 1.00 79.00 281 VAL A O 1
ATOM 2206 N N . LEU A 1 282 ? -45.052 -7.574 -13.070 1.00 81.44 282 LEU A N 1
ATOM 2207 C CA . LEU A 1 282 ? -45.853 -7.947 -11.897 1.00 81.44 282 LEU A CA 1
ATOM 2208 C C . LEU A 1 282 ? -45.099 -8.904 -10.960 1.00 81.44 282 LEU A C 1
ATOM 2210 O O . LEU A 1 282 ? -45.194 -8.770 -9.742 1.00 81.44 282 LEU A O 1
ATOM 2214 N N . GLY A 1 283 ? -44.312 -9.836 -11.509 1.00 84.31 283 GLY A N 1
ATOM 2215 C CA . GLY A 1 283 ? -43.453 -10.726 -10.725 1.00 84.31 283 GLY A CA 1
ATOM 2216 C C . GLY A 1 283 ? -42.337 -9.983 -9.985 1.00 84.31 283 GLY A C 1
ATOM 2217 O O . GLY A 1 283 ? -42.088 -10.262 -8.812 1.00 84.31 283 GLY A O 1
ATOM 2218 N N . LEU A 1 284 ? -41.700 -9.002 -10.634 1.00 81.62 284 LEU A N 1
ATOM 2219 C CA . LEU A 1 284 ? -40.702 -8.128 -10.007 1.00 81.62 284 LEU A CA 1
ATOM 2220 C C . LEU A 1 284 ? -41.324 -7.224 -8.937 1.00 81.62 284 LEU A C 1
ATOM 2222 O O . LEU A 1 284 ? -40.768 -7.126 -7.846 1.00 81.62 284 LEU A O 1
ATOM 2226 N N . ALA A 1 285 ? -42.482 -6.621 -9.215 1.00 79.06 285 ALA A N 1
ATOM 2227 C CA . ALA A 1 285 ? -43.194 -5.762 -8.271 1.00 79.06 285 ALA A CA 1
ATOM 2228 C C . ALA A 1 285 ? -43.651 -6.543 -7.028 1.00 79.06 285 ALA A C 1
ATOM 2230 O O . ALA A 1 285 ? -43.367 -6.132 -5.905 1.00 79.06 285 ALA A O 1
ATOM 2231 N N . GLY A 1 286 ? -44.263 -7.718 -7.212 1.00 82.25 286 GLY A N 1
ATOM 2232 C CA . GLY A 1 286 ? -44.665 -8.586 -6.101 1.00 82.25 286 GLY A CA 1
ATOM 2233 C C . GLY A 1 286 ? -43.473 -9.146 -5.315 1.00 82.25 286 GLY A C 1
ATOM 2234 O O . GLY A 1 286 ? -43.532 -9.275 -4.091 1.00 82.25 286 GLY A O 1
ATOM 2235 N N . GLY A 1 287 ? -42.357 -9.437 -5.995 1.00 78.50 287 GLY A N 1
ATOM 2236 C CA . GLY A 1 287 ? -41.099 -9.817 -5.350 1.00 78.50 287 GLY A CA 1
ATOM 2237 C C . GLY A 1 287 ? -40.510 -8.689 -4.501 1.00 78.50 287 GLY A C 1
ATOM 2238 O O . GLY A 1 287 ? -40.067 -8.940 -3.379 1.00 78.50 287 GLY A O 1
ATOM 2239 N N . TRP A 1 288 ? -40.554 -7.452 -5.005 1.00 76.31 288 TRP A N 1
ATOM 2240 C CA . TRP A 1 288 ? -40.104 -6.261 -4.287 1.00 76.31 288 TRP A CA 1
ATOM 22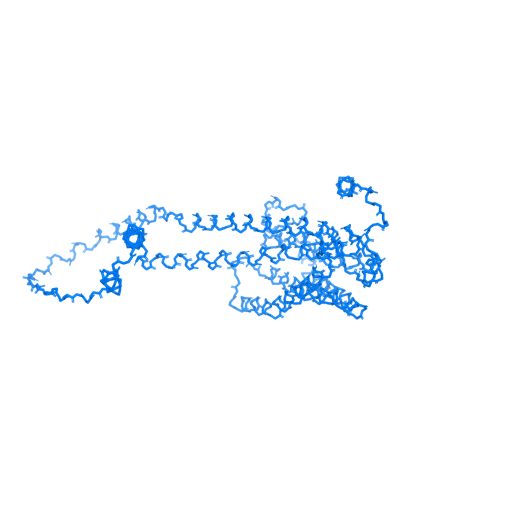41 C C . TRP A 1 288 ? -40.971 -5.979 -3.062 1.00 76.31 288 TRP A C 1
ATOM 2243 O O . TRP A 1 288 ? -40.438 -5.859 -1.968 1.00 76.31 288 TRP A O 1
ATOM 2253 N N . GLU A 1 289 ? -42.297 -5.988 -3.203 1.00 76.50 289 GLU A N 1
ATOM 2254 C CA . GLU A 1 289 ? -43.225 -5.766 -2.090 1.00 76.50 289 GLU A CA 1
ATOM 2255 C C . GLU A 1 289 ? -43.102 -6.862 -1.018 1.00 76.50 289 GLU A C 1
ATOM 2257 O O . GLU A 1 289 ? -43.108 -6.585 0.184 1.00 76.50 289 GLU A O 1
ATOM 2262 N N . SER A 1 290 ? -42.909 -8.123 -1.427 1.00 77.88 290 SER A N 1
ATOM 2263 C CA . SER A 1 290 ? -42.648 -9.208 -0.479 1.00 77.88 290 SER A CA 1
ATOM 2264 C C . SER A 1 290 ? -41.300 -9.050 0.227 1.00 77.88 290 SER A C 1
ATOM 2266 O O . SER A 1 290 ? -41.201 -9.429 1.394 1.00 77.88 290 SER A O 1
ATOM 2268 N N . LEU A 1 291 ? -40.263 -8.542 -0.443 1.00 72.44 291 LEU A N 1
ATOM 2269 C CA . LEU A 1 291 ? -38.990 -8.210 0.198 1.00 72.44 291 LEU A CA 1
ATOM 2270 C C . LEU A 1 291 ? -39.177 -7.048 1.171 1.00 72.44 291 LEU A C 1
ATOM 2272 O O . LEU A 1 291 ? -38.755 -7.141 2.318 1.00 72.44 291 LEU A O 1
ATOM 2276 N N . GLU A 1 292 ? -39.864 -5.996 0.750 1.00 74.12 292 GLU A N 1
ATOM 2277 C CA . GLU A 1 292 ? -40.063 -4.781 1.527 1.00 74.12 292 GLU A CA 1
ATOM 2278 C C . GLU A 1 292 ? -40.826 -5.058 2.828 1.00 74.12 292 GLU A C 1
ATOM 2280 O O . GLU A 1 292 ? -40.357 -4.708 3.916 1.00 74.12 292 GLU A O 1
ATOM 2285 N N . ASN A 1 293 ? -41.926 -5.809 2.721 1.00 74.94 293 ASN A N 1
ATOM 2286 C CA . ASN A 1 293 ? -42.795 -6.139 3.844 1.00 74.94 293 ASN A CA 1
ATOM 2287 C C . ASN A 1 293 ? -42.249 -7.269 4.732 1.00 74.94 293 ASN A C 1
ATOM 2289 O O . ASN A 1 293 ? -42.421 -7.212 5.948 1.00 74.94 293 ASN A O 1
ATOM 2293 N N . LYS A 1 294 ? -41.589 -8.302 4.177 1.00 74.25 294 LYS A N 1
ATOM 2294 C CA . LYS A 1 294 ? -41.096 -9.441 4.987 1.00 74.25 294 LYS A CA 1
ATOM 2295 C C . LYS A 1 294 ? -39.662 -9.287 5.476 1.00 74.25 294 LYS A C 1
ATOM 2297 O O . LYS A 1 294 ? -39.342 -9.808 6.540 1.00 74.25 294 LYS A O 1
ATOM 2302 N N . ALA A 1 295 ? -38.793 -8.620 4.718 1.00 62.88 295 ALA A N 1
ATOM 2303 C CA . ALA A 1 295 ? -37.405 -8.397 5.125 1.00 62.88 295 ALA A CA 1
ATOM 2304 C C . ALA A 1 295 ? -37.233 -7.115 5.955 1.00 62.88 295 ALA A C 1
ATOM 2306 O O . ALA A 1 295 ? -36.139 -6.869 6.460 1.00 62.88 295 ALA A O 1
ATOM 2307 N N . GLY A 1 296 ? -38.297 -6.316 6.109 1.00 60.78 296 GLY A N 1
ATOM 2308 C CA . GLY A 1 296 ? -38.266 -5.088 6.895 1.00 60.78 296 GLY A CA 1
ATOM 2309 C C . GLY A 1 296 ? -37.363 -4.021 6.280 1.00 60.78 296 GLY A C 1
ATOM 2310 O O . GLY A 1 296 ? -36.690 -3.311 7.019 1.00 60.78 296 GLY A O 1
ATOM 2311 N N . LEU A 1 297 ? -37.324 -3.889 4.945 1.00 64.06 297 LEU A N 1
ATOM 2312 C CA . LEU A 1 297 ? -36.544 -2.818 4.293 1.00 64.06 297 LEU A CA 1
ATOM 2313 C C . LEU A 1 297 ? -37.008 -1.418 4.721 1.00 64.06 297 LEU A C 1
ATOM 2315 O O . LEU A 1 297 ? -36.196 -0.494 4.740 1.00 64.06 297 LEU A O 1
ATOM 2319 N N . ASN A 1 298 ? -38.280 -1.292 5.110 1.00 67.44 298 ASN A N 1
ATOM 2320 C CA . ASN A 1 298 ? -38.861 -0.061 5.644 1.00 67.44 298 ASN A CA 1
ATOM 2321 C C . ASN A 1 298 ? -38.538 0.191 7.121 1.00 67.44 298 ASN A C 1
ATOM 2323 O O . ASN A 1 298 ? -38.881 1.253 7.639 1.00 67.44 298 ASN A O 1
ATOM 2327 N N . ASP A 1 299 ? -37.861 -0.736 7.809 1.00 77.56 299 ASP A N 1
ATOM 2328 C CA . ASP A 1 299 ? -37.299 -0.427 9.117 1.00 77.56 299 ASP A CA 1
ATOM 2329 C C . ASP A 1 299 ? -36.219 0.656 8.927 1.00 77.56 299 ASP A C 1
ATOM 2331 O O . ASP A 1 299 ? -35.229 0.416 8.225 1.00 77.56 299 ASP A O 1
ATOM 2335 N N . PRO A 1 300 ? -36.327 1.842 9.559 1.00 78.88 300 PRO A N 1
ATOM 2336 C CA . PRO A 1 300 ? -35.250 2.835 9.551 1.00 78.88 300 PRO A CA 1
ATOM 2337 C C . PRO A 1 300 ? -33.907 2.252 10.036 1.00 78.88 300 PRO A C 1
ATOM 2339 O O . PRO A 1 300 ? -32.834 2.785 9.724 1.00 78.88 300 PRO A O 1
ATOM 2342 N N . GLY A 1 301 ? -33.938 1.129 10.764 1.00 83.12 301 GLY A N 1
ATOM 2343 C CA . GLY A 1 301 ? -32.775 0.308 11.065 1.00 83.12 301 GLY A CA 1
ATOM 2344 C C . GLY A 1 301 ? -32.085 -0.285 9.831 1.00 83.12 301 GLY A C 1
ATOM 2345 O O . GLY A 1 301 ? -30.854 -0.236 9.764 1.00 83.12 301 GLY A O 1
ATOM 2346 N N . PHE A 1 302 ? -32.814 -0.812 8.847 1.00 85.56 302 PHE A N 1
ATOM 2347 C CA . PHE A 1 302 ? -32.247 -1.513 7.691 1.00 85.56 302 PHE A CA 1
ATOM 2348 C C . PHE A 1 302 ? -31.309 -0.618 6.873 1.00 85.56 302 PHE A C 1
ATOM 2350 O O . PHE A 1 302 ? -30.132 -0.951 6.706 1.00 85.56 302 PHE A O 1
ATOM 2357 N N . PHE A 1 303 ? -31.782 0.557 6.439 1.00 84.38 303 PHE A N 1
ATOM 2358 C CA . PHE A 1 303 ? -30.979 1.486 5.632 1.00 84.38 303 PHE A CA 1
ATOM 2359 C C . PHE A 1 303 ? -29.692 1.899 6.357 1.00 84.38 303 PHE A C 1
ATOM 2361 O O . PHE A 1 303 ? -28.606 1.926 5.774 1.00 84.38 303 PHE A O 1
ATOM 2368 N N . LYS A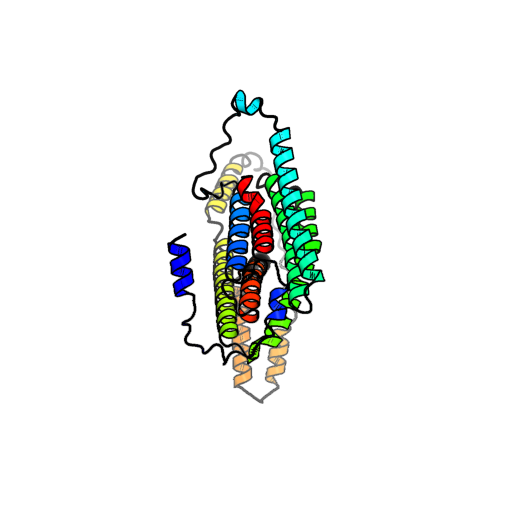 1 304 ? -29.777 2.132 7.671 1.00 85.44 304 LYS A N 1
ATOM 2369 C CA . LYS A 1 304 ? -28.614 2.446 8.507 1.00 85.44 304 LYS A CA 1
ATOM 2370 C C . LYS A 1 304 ? -27.588 1.306 8.532 1.00 85.44 304 LYS A C 1
ATOM 2372 O O . LYS A 1 304 ? -26.387 1.579 8.478 1.00 85.44 304 LYS A O 1
ATOM 2377 N N . HIS A 1 305 ? -28.024 0.046 8.612 1.00 87.31 305 HIS A N 1
ATOM 2378 C CA . HIS A 1 305 ? -27.122 -1.110 8.547 1.00 87.31 305 HIS A CA 1
ATOM 2379 C C . HIS A 1 305 ? -26.525 -1.276 7.151 1.00 87.31 305 HIS A C 1
ATOM 2381 O O . HIS A 1 305 ? -25.314 -1.453 7.041 1.00 87.31 305 HIS A O 1
ATOM 2387 N N . PHE A 1 306 ? -27.334 -1.146 6.099 1.00 90.31 306 PHE A N 1
ATOM 2388 C CA . PHE A 1 306 ? -26.881 -1.236 4.713 1.00 90.31 306 PHE A CA 1
ATOM 2389 C C . PHE A 1 306 ? -25.803 -0.194 4.388 1.00 90.31 306 PHE A C 1
ATOM 2391 O O . PHE A 1 306 ? -24.723 -0.548 3.909 1.00 90.31 306 PHE A O 1
ATOM 2398 N N . VAL A 1 307 ? -26.043 1.081 4.716 1.00 87.56 307 VAL A N 1
ATOM 2399 C CA . VAL A 1 307 ? -25.060 2.159 4.517 1.00 87.56 307 VAL A CA 1
ATOM 2400 C C . VAL A 1 307 ? -23.792 1.877 5.320 1.00 87.56 307 VAL A C 1
ATOM 2402 O O . VAL A 1 307 ? -22.687 1.997 4.794 1.00 87.56 307 VAL A O 1
ATOM 2405 N N . LYS A 1 308 ? -23.925 1.434 6.577 1.00 87.94 308 LYS A N 1
ATOM 2406 C CA . LYS A 1 308 ? -22.776 1.080 7.420 1.00 87.94 308 LYS A CA 1
ATOM 2407 C C . LYS A 1 308 ? -21.948 -0.065 6.825 1.00 87.94 308 LYS A C 1
ATOM 2409 O O . LYS A 1 308 ? -20.723 0.040 6.803 1.00 87.94 308 LYS A O 1
ATOM 2414 N N . ILE A 1 309 ? -22.588 -1.137 6.355 1.00 91.50 309 ILE A N 1
ATOM 2415 C CA . ILE A 1 309 ? -21.920 -2.274 5.702 1.00 91.50 309 ILE A CA 1
ATOM 2416 C C . ILE A 1 309 ? -21.207 -1.792 4.442 1.00 91.50 309 ILE A C 1
ATOM 2418 O O . ILE A 1 309 ? -20.013 -2.035 4.297 1.00 91.50 309 ILE A O 1
ATOM 2422 N N . THR A 1 310 ? -21.905 -1.049 3.583 1.00 92.44 310 THR A N 1
ATOM 2423 C CA . THR A 1 310 ? -21.368 -0.543 2.314 1.00 92.44 310 THR A CA 1
ATOM 2424 C C . THR A 1 310 ? -20.132 0.326 2.536 1.00 92.44 310 THR A C 1
ATOM 2426 O O . THR A 1 310 ? -19.101 0.093 1.911 1.00 92.44 310 THR A O 1
ATOM 2429 N N . VAL A 1 311 ? -20.186 1.275 3.476 1.00 89.88 311 VAL A N 1
ATOM 2430 C CA . VAL A 1 311 ? -19.044 2.144 3.806 1.00 89.88 311 VAL A CA 1
ATOM 2431 C C . VAL A 1 311 ? -17.861 1.336 4.352 1.00 89.88 311 VAL A C 1
ATOM 2433 O O . VAL A 1 311 ? -16.721 1.589 3.963 1.00 89.88 311 VAL A O 1
ATOM 2436 N N . LEU A 1 312 ? -18.105 0.348 5.222 1.00 89.94 312 LEU A N 1
ATOM 2437 C CA . LEU A 1 312 ? -17.041 -0.501 5.769 1.00 89.94 312 LEU A CA 1
ATOM 2438 C C . LEU A 1 312 ? -16.399 -1.379 4.691 1.00 89.94 312 LEU A C 1
ATOM 2440 O O . LEU A 1 312 ? -15.174 -1.442 4.611 1.00 89.94 312 LEU A O 1
ATOM 2444 N N . VAL A 1 313 ? -17.208 -2.026 3.850 1.00 93.50 313 VAL A N 1
ATOM 2445 C CA . VAL A 1 313 ? -16.724 -2.868 2.749 1.00 93.50 313 VAL A CA 1
ATOM 2446 C C . VAL A 1 313 ? -15.943 -2.032 1.744 1.00 93.50 313 VAL A C 1
ATOM 2448 O O . VAL A 1 313 ? -14.840 -2.429 1.377 1.00 93.50 313 VAL A O 1
ATOM 2451 N N . LEU A 1 314 ? -16.449 -0.861 1.346 1.00 92.50 314 LEU A N 1
ATOM 2452 C CA . LEU A 1 314 ? -15.751 0.040 0.428 1.00 92.50 314 LEU A CA 1
ATOM 2453 C C . LEU A 1 314 ? -14.415 0.507 1.020 1.00 92.50 314 LEU A C 1
ATOM 2455 O O . LEU A 1 314 ? -13.386 0.429 0.353 1.00 92.50 314 LEU A O 1
ATOM 2459 N N . GLY A 1 315 ? -14.410 0.925 2.289 1.00 88.56 315 GLY A N 1
ATOM 2460 C CA . GLY A 1 315 ? -13.199 1.360 2.983 1.00 88.56 315 GLY A CA 1
ATOM 2461 C C . GLY A 1 315 ? -12.132 0.264 3.057 1.00 88.56 315 GLY A C 1
ATOM 2462 O O . GLY A 1 315 ? -10.974 0.513 2.726 1.00 88.56 315 GLY A O 1
ATOM 2463 N N . ILE A 1 316 ? -12.511 -0.965 3.426 1.00 89.94 316 ILE A N 1
ATOM 2464 C CA . ILE A 1 316 ? -11.571 -2.097 3.467 1.00 89.94 316 ILE A CA 1
ATOM 2465 C C . ILE A 1 316 ? -11.120 -2.480 2.050 1.00 89.94 316 ILE A C 1
ATOM 2467 O O . ILE A 1 316 ? -9.936 -2.731 1.834 1.00 89.94 316 ILE A O 1
ATOM 2471 N N . SER A 1 317 ? -12.024 -2.462 1.069 1.00 92.62 317 SER A N 1
ATOM 2472 C CA . SER A 1 317 ? -11.703 -2.773 -0.331 1.00 92.62 317 SER A CA 1
ATOM 2473 C C . SER A 1 317 ? -10.696 -1.788 -0.919 1.00 92.62 317 SER A C 1
ATOM 2475 O O . SER A 1 317 ? -9.798 -2.213 -1.636 1.00 92.62 317 SER A O 1
ATOM 2477 N N . LEU A 1 318 ? -10.776 -0.498 -0.575 1.00 90.44 318 LEU A N 1
ATOM 2478 C CA . LEU A 1 318 ? -9.779 0.500 -0.976 1.00 90.44 318 LEU A CA 1
ATOM 2479 C C . LEU A 1 318 ? -8.396 0.203 -0.386 1.00 90.44 318 LEU A C 1
ATOM 2481 O O . LEU A 1 318 ? -7.393 0.335 -1.086 1.00 90.44 318 LEU A O 1
ATOM 2485 N N . ILE A 1 319 ? -8.328 -0.244 0.873 1.00 89.12 319 ILE A N 1
ATOM 2486 C CA . ILE A 1 319 ? -7.065 -0.654 1.505 1.00 89.12 319 ILE A CA 1
ATOM 2487 C C . ILE A 1 319 ? -6.492 -1.892 0.800 1.00 89.12 319 ILE A C 1
ATOM 2489 O O . ILE A 1 319 ? -5.305 -1.914 0.479 1.00 89.12 319 ILE A O 1
ATOM 2493 N N . ILE A 1 320 ? -7.327 -2.899 0.512 1.00 91.69 320 ILE A N 1
ATOM 2494 C CA . ILE A 1 320 ? -6.915 -4.112 -0.214 1.00 91.69 320 ILE A CA 1
ATOM 2495 C C . ILE A 1 320 ? -6.437 -3.755 -1.628 1.00 91.69 320 ILE A C 1
ATOM 2497 O O . ILE A 1 320 ? -5.366 -4.201 -2.035 1.00 91.69 320 ILE A O 1
ATOM 2501 N N . ALA A 1 321 ? -7.190 -2.927 -2.359 1.00 91.56 321 ALA A N 1
ATOM 2502 C CA . ALA A 1 321 ? -6.844 -2.472 -3.707 1.00 91.56 321 ALA A CA 1
ATOM 2503 C C . ALA A 1 321 ? -5.498 -1.751 -3.717 1.00 91.56 321 ALA A C 1
ATOM 2505 O O . ALA A 1 321 ? -4.685 -1.956 -4.609 1.00 91.56 321 ALA A O 1
ATOM 2506 N N . TYR A 1 322 ? -5.242 -0.936 -2.701 1.00 89.94 322 TYR A N 1
ATOM 2507 C CA . TYR A 1 322 ? -3.979 -0.239 -2.545 1.00 89.94 322 TYR A CA 1
ATOM 2508 C C . TYR A 1 322 ? -2.805 -1.202 -2.281 1.00 89.94 322 TYR A C 1
ATOM 2510 O O . TYR A 1 322 ? -1.779 -1.136 -2.964 1.00 89.94 322 TYR A O 1
ATOM 2518 N N . VAL A 1 323 ? -2.963 -2.139 -1.341 1.00 91.12 323 VAL A N 1
ATOM 2519 C CA . VAL A 1 323 ? -1.939 -3.147 -1.030 1.00 91.12 323 VAL A CA 1
ATOM 2520 C C . VAL A 1 323 ? -1.625 -4.007 -2.253 1.00 91.12 323 VAL A C 1
ATOM 2522 O O . VAL A 1 323 ? -0.465 -4.145 -2.637 1.00 91.12 323 VAL A O 1
ATOM 2525 N N . LEU A 1 324 ? -2.653 -4.550 -2.902 1.00 93.44 324 LEU A N 1
ATOM 2526 C CA . LEU A 1 324 ? -2.475 -5.387 -4.084 1.00 93.44 324 LEU A CA 1
ATOM 2527 C C . LEU A 1 324 ? -2.016 -4.577 -5.295 1.00 93.44 324 LEU A C 1
ATOM 2529 O O . LEU A 1 324 ? -1.215 -5.075 -6.073 1.00 93.44 324 LEU A O 1
ATOM 2533 N N . GLY A 1 325 ? -2.448 -3.325 -5.429 1.00 93.38 325 GLY A N 1
ATOM 2534 C CA . GLY A 1 325 ? -2.031 -2.431 -6.504 1.00 93.38 325 GLY A CA 1
ATOM 2535 C C . GLY A 1 325 ? -0.544 -2.090 -6.437 1.00 93.38 325 GLY A C 1
ATOM 2536 O O . GLY A 1 325 ? 0.132 -2.124 -7.462 1.00 93.38 325 GLY A O 1
ATOM 2537 N N . THR A 1 326 ? -0.002 -1.816 -5.244 1.00 93.25 326 THR A N 1
ATOM 2538 C CA . THR A 1 326 ? 1.449 -1.587 -5.069 1.00 93.25 326 THR A CA 1
ATOM 2539 C C . THR A 1 326 ? 2.270 -2.834 -5.384 1.00 93.25 326 THR A C 1
ATOM 2541 O O . THR A 1 326 ? 3.277 -2.735 -6.085 1.00 93.25 326 THR A O 1
ATOM 2544 N N . ALA A 1 327 ? 1.816 -4.002 -4.923 1.00 94.56 327 ALA A N 1
ATOM 2545 C CA . ALA A 1 327 ? 2.420 -5.287 -5.250 1.00 94.56 327 ALA A CA 1
ATOM 2546 C C . ALA A 1 327 ? 2.377 -5.561 -6.761 1.00 94.56 327 ALA A C 1
ATOM 2548 O O . ALA A 1 327 ? 3.403 -5.872 -7.358 1.00 94.56 327 ALA A O 1
ATOM 2549 N N . TYR A 1 328 ? 1.214 -5.389 -7.388 1.00 96.06 328 TYR A N 1
ATOM 2550 C CA . TYR A 1 328 ? 1.020 -5.547 -8.826 1.00 96.06 328 TYR A CA 1
ATOM 2551 C C . TYR A 1 328 ? 1.960 -4.638 -9.620 1.00 96.06 328 TYR A C 1
ATOM 2553 O O . TYR A 1 328 ? 2.615 -5.100 -10.548 1.00 96.06 328 TYR A O 1
ATOM 2561 N N . ALA A 1 329 ? 2.106 -3.375 -9.215 1.00 95.69 329 ALA A N 1
ATOM 2562 C CA . ALA A 1 329 ? 3.029 -2.441 -9.849 1.00 95.69 329 ALA A CA 1
ATOM 2563 C C . ALA A 1 329 ? 4.483 -2.922 -9.829 1.00 95.69 329 ALA A C 1
ATOM 2565 O O . ALA A 1 329 ? 5.189 -2.770 -10.822 1.00 95.69 329 ALA A O 1
ATOM 2566 N N . ASP A 1 330 ? 4.929 -3.512 -8.716 1.00 95.50 330 ASP A N 1
ATOM 2567 C CA . ASP A 1 330 ? 6.283 -4.053 -8.616 1.00 95.50 330 ASP A CA 1
ATOM 2568 C C . ASP A 1 330 ? 6.480 -5.189 -9.627 1.00 95.50 330 ASP A C 1
ATOM 2570 O O . ASP A 1 330 ? 7.472 -5.189 -10.359 1.00 95.50 330 ASP A O 1
ATOM 2574 N N . TRP A 1 331 ? 5.513 -6.105 -9.743 1.00 95.94 331 TRP A N 1
ATOM 2575 C CA . TRP A 1 331 ? 5.548 -7.173 -10.747 1.00 95.94 331 TRP A CA 1
ATOM 2576 C C . TRP A 1 331 ? 5.509 -6.639 -12.180 1.00 95.94 331 TRP A C 1
ATOM 2578 O O . TRP A 1 331 ? 6.302 -7.087 -13.003 1.00 95.94 331 TRP A O 1
ATOM 2588 N N . MET A 1 332 ? 4.656 -5.653 -12.465 1.00 94.69 332 MET A N 1
ATOM 2589 C CA . MET A 1 332 ? 4.569 -4.993 -13.772 1.00 94.69 332 MET A CA 1
ATOM 2590 C C . MET A 1 332 ? 5.918 -4.409 -14.200 1.00 94.69 332 MET A C 1
ATOM 2592 O O . MET A 1 332 ? 6.367 -4.652 -15.317 1.00 94.69 332 MET A O 1
ATOM 2596 N N . ILE A 1 333 ? 6.595 -3.685 -13.300 1.00 94.25 333 ILE A N 1
ATOM 2597 C CA . ILE A 1 333 ? 7.939 -3.150 -13.555 1.00 94.25 333 ILE A CA 1
ATOM 2598 C C . ILE A 1 333 ? 8.927 -4.294 -13.800 1.00 94.25 333 ILE A C 1
ATOM 2600 O O . ILE A 1 333 ? 9.727 -4.208 -14.723 1.00 94.25 333 ILE A O 1
ATOM 2604 N N . GLY A 1 334 ? 8.870 -5.364 -13.000 1.00 94.00 334 GLY A N 1
ATOM 2605 C CA . GLY A 1 334 ? 9.753 -6.522 -13.154 1.00 94.00 334 GLY A CA 1
ATOM 2606 C C . GLY A 1 334 ? 9.594 -7.230 -14.496 1.00 94.00 334 GLY A C 1
ATOM 2607 O O . GLY A 1 334 ? 10.592 -7.592 -15.111 1.00 94.00 334 GLY A O 1
ATOM 2608 N N . ILE A 1 335 ? 8.359 -7.383 -14.975 1.00 93.56 335 ILE A N 1
ATOM 2609 C CA . ILE A 1 335 ? 8.064 -7.984 -16.281 1.00 93.56 335 ILE A CA 1
ATOM 2610 C C . ILE A 1 335 ? 8.526 -7.058 -17.406 1.00 93.56 335 ILE A C 1
ATOM 2612 O O . ILE A 1 335 ? 9.264 -7.507 -18.277 1.00 93.56 335 ILE A O 1
ATOM 2616 N N . ALA A 1 336 ? 8.176 -5.769 -17.345 1.00 91.69 336 ALA A N 1
ATOM 2617 C CA . ALA A 1 336 ? 8.604 -4.782 -18.339 1.00 91.69 336 ALA A CA 1
ATOM 2618 C C . ALA A 1 336 ? 10.136 -4.636 -18.400 1.00 91.69 336 ALA A C 1
ATOM 2620 O O . ALA A 1 336 ? 10.703 -4.374 -19.452 1.00 91.69 336 ALA A O 1
ATOM 2621 N N . ALA A 1 337 ? 10.825 -4.834 -17.274 1.00 91.50 337 ALA A N 1
ATOM 2622 C CA . ALA A 1 337 ? 12.282 -4.808 -17.189 1.00 91.50 337 ALA A CA 1
ATOM 2623 C C . ALA A 1 337 ? 12.965 -6.113 -17.636 1.00 91.50 337 ALA A C 1
ATOM 2625 O O . ALA A 1 337 ? 14.194 -6.179 -17.598 1.00 91.50 337 ALA A O 1
ATOM 2626 N N . GLY A 1 338 ? 12.211 -7.177 -17.940 1.00 91.75 338 GLY A N 1
ATOM 2627 C CA . GLY A 1 338 ? 12.776 -8.518 -18.131 1.00 91.75 338 GLY A CA 1
ATOM 2628 C C . GLY A 1 338 ? 13.501 -9.056 -16.885 1.00 91.75 338 GLY A C 1
ATOM 2629 O O . GLY A 1 338 ? 14.367 -9.919 -16.980 1.00 91.75 338 GLY A O 1
ATOM 2630 N N . ASN A 1 339 ? 13.178 -8.534 -15.699 1.00 92.50 339 ASN A N 1
ATOM 2631 C CA . ASN A 1 339 ? 13.833 -8.828 -14.427 1.00 92.50 339 ASN A CA 1
ATOM 2632 C C . ASN A 1 339 ? 12.783 -9.002 -13.325 1.00 92.50 339 ASN A C 1
ATOM 2634 O O . ASN A 1 339 ? 12.578 -8.146 -12.462 1.00 92.50 339 ASN A O 1
ATOM 2638 N N . VAL A 1 340 ? 12.113 -10.150 -13.355 1.00 92.81 340 VAL A N 1
ATOM 2639 C CA . VAL A 1 340 ? 11.011 -10.481 -12.442 1.00 92.81 340 VAL A CA 1
ATOM 2640 C C . VAL A 1 340 ? 11.472 -10.577 -10.982 1.00 92.81 340 VAL A C 1
ATOM 2642 O O . VAL A 1 340 ? 10.720 -10.240 -10.066 1.00 92.81 340 VAL A O 1
ATOM 2645 N N . VAL A 1 341 ? 12.729 -10.972 -10.745 1.00 94.06 341 VAL A N 1
ATOM 2646 C CA . VAL A 1 341 ? 13.330 -10.968 -9.400 1.00 94.06 341 VAL A CA 1
ATOM 2647 C C . VAL A 1 341 ? 13.341 -9.545 -8.839 1.00 94.06 341 VAL A C 1
ATOM 2649 O O . VAL A 1 341 ? 13.035 -9.339 -7.664 1.00 94.06 341 VAL A O 1
ATOM 2652 N N . GLY A 1 342 ? 13.628 -8.565 -9.698 1.00 91.31 342 GLY A N 1
ATOM 2653 C CA . GLY A 1 342 ? 13.523 -7.148 -9.382 1.00 91.31 342 GLY A CA 1
ATOM 2654 C C . GLY A 1 342 ? 14.705 -6.587 -8.600 1.00 91.31 342 GLY A C 1
ATOM 2655 O O . GLY A 1 342 ? 14.561 -5.656 -7.807 1.00 91.31 342 GLY A O 1
ATOM 2656 N N . VAL A 1 343 ? 15.892 -7.160 -8.825 1.00 91.31 343 VAL A N 1
ATOM 2657 C CA . VAL A 1 343 ? 17.158 -6.578 -8.366 1.00 91.31 343 VAL A CA 1
ATOM 2658 C C . VAL A 1 343 ? 17.506 -5.408 -9.292 1.00 91.31 343 VAL A C 1
ATOM 2660 O O . VAL A 1 343 ? 17.782 -5.660 -10.465 1.00 91.31 343 VAL A O 1
ATOM 2663 N N . PRO A 1 344 ? 17.518 -4.150 -8.821 1.00 91.06 344 PRO A N 1
ATOM 2664 C CA . PRO A 1 344 ? 17.822 -3.014 -9.682 1.00 91.06 344 PRO A CA 1
ATOM 2665 C C . PRO A 1 344 ? 19.254 -3.100 -10.219 1.00 91.06 344 PRO A C 1
ATOM 2667 O O . PRO A 1 344 ? 20.139 -3.687 -9.588 1.00 91.06 344 PRO A O 1
ATOM 2670 N N . HIS A 1 345 ? 19.486 -2.481 -11.380 1.00 92.69 345 HIS A N 1
ATOM 2671 C CA . HIS A 1 345 ? 20.808 -2.450 -12.009 1.00 92.69 345 HIS A CA 1
ATOM 2672 C C . HIS A 1 345 ? 21.855 -1.848 -11.053 1.00 92.69 345 HIS A C 1
ATOM 2674 O O . HIS A 1 345 ? 22.920 -2.424 -10.828 1.00 92.69 345 HIS A O 1
ATOM 2680 N N . GLU A 1 346 ? 21.492 -0.758 -10.371 1.00 93.56 346 GLU A N 1
ATOM 2681 C CA . GLU A 1 346 ? 22.280 -0.157 -9.293 1.00 93.56 346 GLU A CA 1
ATOM 2682 C C . GLU A 1 346 ? 22.001 -0.840 -7.950 1.00 93.56 346 GLU A C 1
ATOM 2684 O O . GLU A 1 346 ? 21.342 -0.299 -7.058 1.00 93.56 346 GLU A O 1
ATOM 2689 N N . ARG A 1 347 ? 22.531 -2.060 -7.804 1.00 94.56 347 ARG A N 1
ATOM 2690 C CA . ARG A 1 347 ? 22.303 -2.945 -6.645 1.00 94.56 347 ARG A CA 1
ATOM 2691 C C . ARG A 1 347 ? 22.525 -2.259 -5.295 1.00 94.56 347 ARG A C 1
ATOM 2693 O O . ARG A 1 347 ? 21.766 -2.494 -4.359 1.00 94.56 347 ARG A O 1
ATOM 2700 N N . VAL A 1 348 ? 23.552 -1.409 -5.199 1.00 96.25 348 VAL A N 1
ATOM 2701 C CA . VAL A 1 348 ? 23.894 -0.684 -3.964 1.00 96.25 348 VAL A CA 1
ATOM 2702 C C . VAL A 1 348 ? 22.788 0.299 -3.583 1.00 96.25 348 VAL A C 1
ATOM 2704 O O . VAL A 1 348 ? 22.338 0.281 -2.441 1.00 96.25 348 VAL A O 1
ATOM 2707 N N . LEU A 1 349 ? 22.293 1.106 -4.528 1.00 95.69 349 LEU A N 1
ATOM 2708 C CA . LEU A 1 349 ? 21.225 2.070 -4.246 1.00 95.69 349 LEU A CA 1
ATOM 2709 C C . LEU A 1 349 ? 19.908 1.369 -3.911 1.00 95.69 349 LEU A C 1
ATOM 2711 O O . LEU A 1 349 ? 19.237 1.756 -2.957 1.00 95.69 349 LEU A O 1
ATOM 2715 N N . GLY A 1 350 ? 19.583 0.289 -4.627 1.00 94.50 350 GLY A N 1
ATOM 2716 C CA . GLY A 1 350 ? 18.423 -0.543 -4.311 1.00 94.50 350 GLY A CA 1
ATOM 2717 C C . GLY A 1 350 ? 18.488 -1.148 -2.909 1.00 94.50 350 GLY A C 1
ATOM 2718 O O . GLY A 1 350 ? 17.507 -1.107 -2.166 1.00 94.50 350 GLY A O 1
ATOM 2719 N N . GLY A 1 351 ? 19.659 -1.659 -2.519 1.00 95.56 351 GLY A N 1
ATOM 2720 C CA . GLY A 1 351 ? 19.908 -2.186 -1.178 1.00 95.56 351 GLY A CA 1
ATOM 2721 C C . GLY A 1 351 ? 19.792 -1.116 -0.090 1.00 95.56 351 GLY A C 1
ATOM 2722 O O . GLY A 1 351 ? 19.148 -1.358 0.930 1.00 95.56 351 GLY A O 1
ATOM 2723 N N . ILE A 1 352 ? 20.342 0.081 -0.324 1.00 96.81 352 ILE A N 1
ATOM 2724 C CA . ILE A 1 352 ? 20.219 1.226 0.591 1.00 96.81 352 ILE A CA 1
ATOM 2725 C C . ILE A 1 352 ? 18.752 1.644 0.740 1.00 96.81 352 ILE A C 1
ATOM 2727 O O . ILE A 1 352 ? 18.293 1.828 1.866 1.00 96.81 352 ILE A O 1
ATOM 2731 N N . TYR A 1 353 ? 17.996 1.741 -0.361 1.00 96.06 353 TYR A N 1
ATOM 2732 C CA . TYR A 1 353 ? 16.563 2.049 -0.316 1.00 96.06 353 TYR A CA 1
ATOM 2733 C C . TYR A 1 353 ? 15.803 1.020 0.522 1.00 96.06 353 TYR A C 1
ATOM 2735 O O . TYR A 1 353 ? 15.032 1.381 1.412 1.00 96.06 353 TYR A O 1
ATOM 2743 N N . PHE A 1 354 ? 16.037 -0.267 0.250 1.00 95.56 354 PHE A N 1
ATOM 2744 C CA . PHE A 1 354 ? 15.393 -1.367 0.958 1.00 95.56 354 PHE A CA 1
ATOM 2745 C C . PHE A 1 354 ? 15.704 -1.319 2.459 1.00 95.56 354 PHE A C 1
ATOM 2747 O O . PHE A 1 354 ? 14.790 -1.348 3.281 1.00 95.56 354 PHE A O 1
ATOM 2754 N N . ALA A 1 355 ? 16.980 -1.178 2.826 1.00 95.81 355 ALA A N 1
ATOM 2755 C CA . ALA A 1 355 ? 17.405 -1.091 4.220 1.00 95.81 355 ALA A CA 1
ATOM 2756 C C . ALA A 1 355 ? 16.809 0.134 4.930 1.00 95.81 355 ALA A C 1
ATOM 2758 O O . ALA A 1 355 ? 16.294 0.008 6.039 1.00 95.81 355 ALA A O 1
ATOM 2759 N N . ALA A 1 356 ? 16.817 1.304 4.283 1.00 95.19 356 ALA A N 1
ATOM 2760 C CA . ALA A 1 356 ? 16.251 2.527 4.845 1.00 95.19 356 ALA A CA 1
ATOM 2761 C C . ALA A 1 356 ? 14.739 2.410 5.074 1.00 95.19 356 ALA A C 1
ATOM 2763 O O . ALA A 1 356 ? 14.244 2.798 6.132 1.00 95.19 356 ALA A O 1
ATOM 2764 N N . LYS A 1 357 ? 14.001 1.824 4.122 1.00 93.56 357 LYS A N 1
ATOM 2765 C CA . LYS A 1 357 ? 12.550 1.618 4.238 1.00 93.56 357 LYS A CA 1
ATOM 2766 C C . LYS A 1 357 ? 12.183 0.741 5.441 1.00 93.56 357 LYS A C 1
ATOM 2768 O O . LYS A 1 357 ? 11.187 1.023 6.111 1.00 93.56 357 LYS A O 1
ATOM 2773 N N . HIS A 1 358 ? 13.012 -0.260 5.740 1.00 93.94 358 HIS A N 1
ATOM 2774 C CA . HIS A 1 358 ? 12.818 -1.209 6.846 1.00 93.94 358 HIS A CA 1
ATOM 2775 C C . HIS A 1 358 ? 13.582 -0.853 8.121 1.00 93.94 358 HIS A C 1
ATOM 2777 O O . HIS A 1 358 ? 13.571 -1.632 9.073 1.00 93.94 358 HIS A O 1
ATOM 2783 N N . LEU A 1 359 ? 14.204 0.329 8.184 1.00 92.81 359 LEU A N 1
ATOM 2784 C CA . LEU A 1 359 ? 14.945 0.780 9.362 1.00 92.81 359 LEU A CA 1
ATOM 2785 C C . LEU A 1 359 ? 14.064 0.795 10.619 1.00 92.81 359 LEU A C 1
ATOM 2787 O O . LEU A 1 359 ? 14.556 0.494 11.703 1.00 92.81 359 LEU A O 1
ATOM 2791 N N . SER A 1 360 ? 12.759 1.060 10.469 1.00 86.81 360 SER A N 1
ATOM 2792 C CA . SER A 1 360 ? 11.792 1.033 11.571 1.00 86.81 360 SER A CA 1
ATOM 2793 C C . SER A 1 360 ? 11.724 -0.329 12.265 1.00 86.81 360 SER A C 1
ATOM 2795 O O . SER A 1 360 ? 11.597 -0.361 13.484 1.00 86.81 360 SER A O 1
ATOM 2797 N N . MET A 1 361 ? 11.917 -1.450 11.560 1.00 89.19 361 MET A N 1
ATOM 2798 C CA . MET A 1 361 ? 11.959 -2.768 12.206 1.00 89.19 361 MET A CA 1
ATOM 2799 C C . MET A 1 361 ? 13.102 -2.887 13.213 1.00 89.19 361 MET A C 1
ATOM 2801 O O . MET A 1 361 ? 12.954 -3.538 14.233 1.00 89.19 361 MET A O 1
ATOM 2805 N N . LEU A 1 362 ? 14.242 -2.237 12.981 1.00 85.94 362 LEU A N 1
ATOM 2806 C CA . LEU A 1 362 ? 15.367 -2.309 13.918 1.00 85.94 362 LEU A CA 1
ATOM 2807 C C . LEU A 1 362 ? 15.129 -1.483 15.195 1.00 85.94 362 LEU A C 1
ATOM 2809 O O . LEU A 1 362 ? 15.841 -1.662 16.181 1.00 85.94 362 LEU A O 1
ATOM 2813 N N . LEU A 1 363 ? 14.132 -0.592 15.189 1.00 80.44 363 LEU A N 1
ATOM 2814 C CA . LEU A 1 363 ? 13.808 0.296 16.310 1.00 80.44 363 LEU A CA 1
ATOM 2815 C C . LEU A 1 363 ? 12.811 -0.317 17.311 1.00 80.44 363 LEU A C 1
ATOM 2817 O O . LEU A 1 363 ? 12.694 0.195 18.434 1.00 80.44 363 LEU A O 1
ATOM 2821 N N . PHE A 1 364 ? 12.082 -1.366 16.908 1.00 69.44 364 PHE A N 1
ATOM 2822 C CA . PHE A 1 364 ? 10.959 -1.973 17.639 1.00 69.44 364 PHE A CA 1
ATOM 2823 C C . PHE A 1 364 ? 11.196 -3.459 17.924 1.00 69.44 364 PHE A C 1
ATOM 2825 O O . PHE A 1 364 ? 10.744 -3.933 18.997 1.00 69.44 364 PHE A O 1
#

Radius of gyration: 30.77 Å; chains: 1; bounding box: 87×39×76 Å

pLDDT: mean 82.36, std 15.34, range [39.59, 97.44]

Foldseek 3Di:
DVVVVVVVVVPPDPPPPDPVQQPCLPLVQQQLQQAFFFQRLLVLLVLLVLLLVCLLQVHASVCSPDDNDDPDPQPPVSVPPPPVVLVVVLVVLLVLLLVLLLVSLVSSLVRHDALSNLLSLLSNLVSVLSSVSSVLSNPDDPPDQDPVSVVVNVVSCVPRVVSSVVSLVNSLVRLCVVCVVRDPPLVVLVVVLVVVLVVVLVVLLVVLCCVLVVPPPCVVVVVVVVVVVVVPVPPVVPPPPDDDDDDDDDDDDDDDPDDPLVVVLVVVVVVPDDPVVNVVSVVVVVVVVCCCVVVVCVPPVNVVSVVVSVVSSVVVSVVSCVSSSSNSSSCSSCVSSVHNSRCHSPNVSNVSSSCSSSSVSVSD